Protein AF-A0A1H5XDN7-F1 (afdb_monomer)

Foldseek 3Di:
DVLLCLLCVLVVVVLLVLLVVLVVVQCPPPVRVVPDDPVNCVVVVPVSVVSSVVSVVVVLVVVLVVVLCVCCPQQVVLLVVLCVVFVQSVVCQQLLSLLSCCLQVQQLCQALVAPLLVDDVSLVCCCPVVVRPLLSHRVSVLVVCLVSQLVSQLVSCVVSPHDNLLSNLSSLSNSLSNLVNNLVVVVCCVVPVVCSLVSVVNSVVSNVVSSCCSNVVCNVVSHDDPCSVCSSPVVVSVVSNVNSVVSVVCSNPDDCSVVSVVSSVVSVVVD

Radius of gyration: 21.68 Å; Cα contacts (8 Å, |Δi|>4): 245; chains: 1; bounding box: 51×42×66 Å

Secondary structure (DSSP, 8-state):
-HHHHHHTHHHHHHHHHHHHHHHHHHHTSTTTTTT--HHHHHH-HHHHHHHHHHHHHHHHHHHHHHHHHHHIIIIIHHHHHHHHH-HHHHHTHHHHHHHHHIIIIIIIHHHTS-TTTT--HHHHIIIIIS---HHHHHHHHHHHHHHHHHHHHHHHHHHTT--HHHHHHHHHHHHHHHHHHHHHHHHHHHH-THHHHTHHHHHHHHHHHHHHHHHHHHHHHSS--GGGGGGGSHHHHHHHHHHHHHHHHHHHH--THHHHHHHHHHHHH--

pLDDT: mean 82.51, std 10.59, range [40.59, 95.12]

Sequence (271 aa):
MKLFRKLFADKILRFYEGTNNGIRILLKFPFLNWHIDEATFTNMPKTRNAIGIIMQLFTVIGEFLRRFIYFLLLIYVPFRLISIVRPLVATDQELAMIFMFTMLSIICGSLANTTLLAMGDRDYLMIRVMLISPYLNFLGKLIYKMITDFIFYFILLLIFKVSVYNSLMLCLLVIFTRPIGEMLAILAFDRLRSLYENRNLFNGTVMAICVILTYGLPLINRKISINWLYVTHPAIIVLFFIIGAGSMYFLWWYKYYRVIIREAIHLKHEE

Nearest PDB structures (foldseek):
  8vp8-assembly1_B  TM=1.295E-01  e=9.163E-01  Acetivibrio thermocellus ATCC 27405

Structure (mmCIF, N/CA/C/O backbone):
data_AF-A0A1H5XDN7-F1
#
_entry.id   AF-A0A1H5XDN7-F1
#
loop_
_atom_site.group_PDB
_atom_site.id
_atom_site.type_symbol
_atom_site.label_atom_id
_atom_site.label_alt_id
_atom_site.label_comp_id
_atom_site.label_asym_id
_atom_site.label_entity_id
_atom_site.label_seq_id
_atom_site.pdbx_PDB_ins_code
_atom_site.Cartn_x
_atom_site.Cartn_y
_atom_site.Cartn_z
_atom_site.occupancy
_atom_site.B_iso_or_equiv
_atom_site.auth_seq_id
_atom_site.auth_comp_id
_atom_site.auth_asym_id
_atom_site.auth_atom_id
_atom_site.pdbx_PDB_model_num
ATOM 1 N N . MET A 1 1 ? 22.522 10.404 -9.630 1.00 59.72 1 MET A N 1
ATOM 2 C CA . MET A 1 1 ? 21.685 9.919 -10.762 1.00 59.72 1 MET A CA 1
ATOM 3 C C . MET A 1 1 ? 21.789 8.419 -11.058 1.00 59.72 1 MET A C 1
ATOM 5 O O . MET A 1 1 ? 20.743 7.807 -11.235 1.00 59.72 1 MET A O 1
ATOM 9 N N . LYS A 1 2 ? 22.985 7.799 -11.124 1.00 71.12 2 LYS A N 1
ATOM 10 C CA . LYS A 1 2 ? 23.118 6.367 -11.492 1.00 71.12 2 LYS A CA 1
ATOM 11 C C . LYS A 1 2 ? 22.362 5.407 -10.552 1.00 71.12 2 LYS A C 1
ATOM 13 O O . LYS A 1 2 ? 21.730 4.480 -11.041 1.00 71.12 2 LYS A O 1
ATOM 18 N N . LEU A 1 3 ? 22.379 5.653 -9.237 1.00 71.50 3 LEU A N 1
ATOM 19 C CA . LEU A 1 3 ? 21.673 4.823 -8.248 1.00 71.50 3 LEU A CA 1
ATOM 20 C C . LEU A 1 3 ? 20.148 4.871 -8.433 1.00 71.50 3 LEU A C 1
ATOM 22 O O . LEU A 1 3 ? 19.513 3.832 -8.545 1.00 71.50 3 LEU A O 1
ATOM 26 N N . PHE A 1 4 ? 19.581 6.075 -8.551 1.00 68.06 4 PHE A N 1
ATOM 27 C CA . PHE A 1 4 ? 18.143 6.280 -8.748 1.00 68.06 4 PHE A CA 1
ATOM 28 C C . PHE A 1 4 ? 17.628 5.591 -10.019 1.00 68.06 4 PHE A C 1
ATOM 30 O O . PHE A 1 4 ? 16.619 4.895 -9.979 1.00 68.06 4 PHE A O 1
ATOM 37 N N . ARG A 1 5 ? 18.364 5.711 -11.136 1.00 71.94 5 ARG A N 1
ATOM 38 C CA . ARG A 1 5 ? 18.011 5.027 -12.392 1.00 71.94 5 ARG A CA 1
ATOM 39 C C . ARG A 1 5 ? 18.002 3.505 -12.251 1.00 71.94 5 ARG A C 1
ATOM 41 O O . ARG A 1 5 ? 17.157 2.862 -12.854 1.00 71.94 5 ARG A O 1
ATOM 48 N N . LYS A 1 6 ? 18.918 2.934 -11.462 1.00 76.06 6 LYS A N 1
ATOM 49 C CA . LYS A 1 6 ? 18.956 1.487 -11.200 1.00 76.06 6 LYS A CA 1
ATOM 50 C C . LYS A 1 6 ? 17.8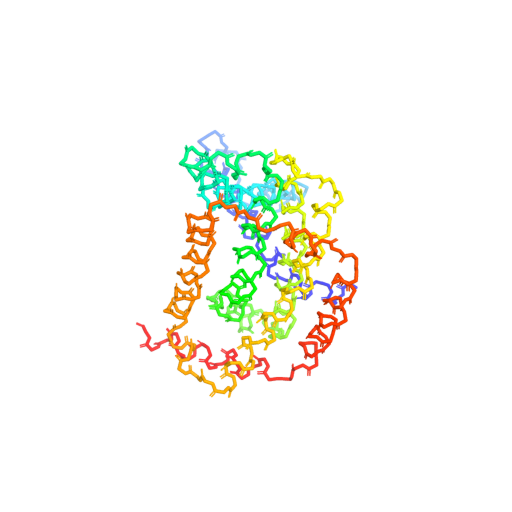31 1.039 -10.268 1.00 76.06 6 LYS A C 1
ATOM 52 O O . LYS A 1 6 ? 17.246 -0.010 -10.492 1.00 76.06 6 LYS A O 1
ATOM 57 N N . LEU A 1 7 ? 17.525 1.842 -9.254 1.00 75.50 7 LEU A N 1
ATOM 58 C CA . LEU A 1 7 ? 16.499 1.554 -8.253 1.00 75.50 7 LEU A CA 1
ATOM 59 C C . LEU A 1 7 ? 15.087 1.593 -8.862 1.00 75.50 7 LEU A C 1
ATOM 61 O O . LEU A 1 7 ? 14.260 0.743 -8.564 1.00 75.50 7 LEU A O 1
ATOM 65 N N . PHE A 1 8 ? 14.830 2.514 -9.792 1.00 79.00 8 PHE A N 1
ATOM 66 C CA . PHE A 1 8 ? 13.545 2.621 -10.496 1.00 79.00 8 PHE A CA 1
ATOM 67 C C . PHE A 1 8 ? 13.560 2.032 -11.910 1.00 79.00 8 PHE A C 1
ATOM 69 O O . PHE A 1 8 ? 12.705 2.369 -12.728 1.00 79.00 8 PHE A O 1
ATOM 76 N N . ALA A 1 9 ? 14.505 1.145 -12.216 1.00 77.00 9 ALA A N 1
ATOM 77 C CA . ALA A 1 9 ? 14.642 0.587 -13.555 1.00 77.00 9 ALA A CA 1
ATOM 78 C C . ALA A 1 9 ? 13.397 -0.186 -14.023 1.00 77.00 9 ALA A C 1
ATOM 80 O O . ALA A 1 9 ? 13.016 -0.032 -15.178 1.00 77.00 9 ALA A O 1
ATOM 81 N N . ASP A 1 10 ? 12.706 -0.915 -13.132 1.00 79.12 10 ASP A N 1
ATOM 82 C CA . ASP A 1 10 ? 11.414 -1.564 -13.444 1.00 79.12 10 ASP A CA 1
ATOM 83 C C . ASP A 1 10 ? 10.387 -0.541 -13.937 1.00 79.12 10 ASP A C 1
ATOM 85 O O . ASP A 1 10 ? 9.657 -0.765 -14.898 1.00 79.12 10 ASP A O 1
ATOM 89 N N . LYS A 1 11 ? 10.341 0.632 -13.300 1.00 83.00 11 LYS A N 1
ATOM 90 C CA . LYS A 1 11 ? 9.384 1.686 -13.649 1.00 83.00 11 LYS A CA 1
ATOM 91 C C . LYS A 1 11 ? 9.768 2.401 -14.936 1.00 83.00 11 LYS A C 1
ATOM 93 O O . LYS A 1 11 ? 8.889 2.705 -15.735 1.00 83.00 11 LYS A O 1
ATOM 98 N N . ILE A 1 12 ? 11.062 2.611 -15.165 1.00 81.31 12 ILE A N 1
ATOM 99 C CA . ILE A 1 12 ? 11.569 3.138 -16.435 1.00 81.31 12 ILE A CA 1
ATOM 100 C C . ILE A 1 12 ? 11.227 2.171 -17.575 1.00 81.31 12 ILE A C 1
ATOM 102 O O . ILE A 1 12 ? 10.753 2.604 -18.621 1.00 81.31 12 ILE A O 1
ATOM 106 N N . LEU A 1 13 ? 11.406 0.867 -17.366 1.00 82.12 13 LEU A N 1
ATOM 107 C CA . LEU A 1 13 ? 11.036 -0.144 -18.348 1.00 82.12 13 LEU A CA 1
ATOM 108 C C . LEU A 1 13 ? 9.534 -0.113 -18.644 1.00 82.12 13 LEU A C 1
ATOM 110 O O . LEU A 1 13 ? 9.149 -0.022 -19.806 1.00 82.12 13 LEU A O 1
ATOM 114 N N . ARG A 1 14 ? 8.687 -0.100 -17.606 1.00 81.00 14 ARG A N 1
ATOM 115 C CA . ARG A 1 14 ? 7.228 0.014 -17.767 1.00 81.00 14 ARG A CA 1
ATOM 116 C C . ARG A 1 14 ? 6.814 1.265 -18.524 1.00 81.00 14 ARG A C 1
ATOM 118 O O . ARG A 1 14 ? 5.854 1.213 -19.282 1.00 81.00 14 ARG A O 1
ATOM 125 N N . PHE A 1 15 ? 7.521 2.374 -18.329 1.00 83.38 15 PHE A N 1
ATOM 126 C CA . PHE A 1 15 ? 7.269 3.593 -19.083 1.00 83.38 15 PHE A CA 1
ATOM 127 C C . PHE A 1 15 ? 7.522 3.374 -20.580 1.00 83.38 15 PHE A C 1
ATOM 129 O O . PHE A 1 15 ? 6.673 3.724 -21.396 1.00 83.38 15 PHE A O 1
ATOM 136 N N . TYR A 1 16 ? 8.638 2.743 -20.956 1.00 82.94 16 TYR A N 1
ATOM 137 C CA . TYR A 1 16 ? 8.931 2.439 -22.361 1.00 82.94 16 TYR A CA 1
ATOM 138 C C . TYR A 1 16 ? 7.981 1.393 -22.957 1.00 82.94 16 TYR A C 1
ATOM 140 O O . TYR A 1 16 ? 7.472 1.601 -24.055 1.00 82.94 16 TYR A O 1
ATOM 148 N N . GLU A 1 17 ? 7.676 0.315 -22.232 1.00 83.44 17 GLU A N 1
ATOM 149 C CA . GLU A 1 17 ? 6.689 -0.689 -22.655 1.00 83.44 17 GLU A CA 1
ATOM 150 C C . GLU A 1 17 ? 5.295 -0.074 -22.824 1.00 83.44 17 GLU A C 1
ATOM 152 O O . GLU A 1 17 ? 4.627 -0.303 -23.831 1.00 83.44 17 GLU A O 1
ATOM 157 N N . GLY A 1 18 ? 4.869 0.753 -21.866 1.00 80.69 18 GLY A N 1
ATOM 158 C CA . GLY A 1 18 ? 3.606 1.483 -21.913 1.00 80.69 18 GLY A CA 1
ATOM 159 C C . GLY A 1 18 ? 3.557 2.460 -23.081 1.00 80.69 18 GLY A C 1
ATOM 160 O O . GLY A 1 18 ? 2.546 2.525 -23.772 1.00 80.69 18 GLY A O 1
ATOM 161 N N . THR A 1 19 ? 4.663 3.153 -23.358 1.00 82.62 19 THR A N 1
ATOM 162 C CA . THR A 1 19 ? 4.793 4.038 -24.523 1.00 82.62 19 THR A CA 1
ATOM 163 C C . THR A 1 19 ? 4.648 3.253 -25.826 1.00 82.62 19 THR A C 1
ATOM 165 O O . THR A 1 19 ? 3.851 3.637 -26.676 1.00 82.62 19 THR A O 1
ATOM 168 N N . ASN A 1 20 ? 5.353 2.128 -25.968 1.00 83.94 20 ASN A N 1
ATOM 169 C CA . ASN A 1 20 ? 5.284 1.288 -27.167 1.00 83.94 20 ASN A CA 1
ATOM 170 C C . ASN A 1 20 ? 3.886 0.684 -27.360 1.00 83.94 20 ASN A C 1
ATOM 172 O O . ASN A 1 20 ? 3.357 0.688 -28.468 1.00 83.94 20 ASN A O 1
ATOM 176 N N . ASN A 1 21 ? 3.243 0.223 -26.286 1.00 83.25 21 ASN A N 1
ATOM 177 C CA . ASN A 1 21 ? 1.858 -0.241 -26.346 1.00 83.25 21 ASN A CA 1
ATOM 178 C C . ASN A 1 21 ? 0.890 0.893 -26.708 1.00 83.25 21 ASN A C 1
ATOM 180 O O . ASN A 1 21 ? -0.012 0.677 -27.512 1.00 83.25 21 ASN A O 1
ATOM 184 N N . GLY A 1 22 ? 1.093 2.099 -26.171 1.00 79.81 22 GLY A N 1
ATOM 185 C CA . GLY A 1 22 ? 0.319 3.287 -26.531 1.00 79.81 22 GLY A CA 1
ATOM 186 C C . GLY A 1 22 ? 0.448 3.636 -28.014 1.00 79.81 22 GLY A C 1
ATOM 187 O O . GLY A 1 22 ? -0.562 3.846 -28.680 1.00 79.81 22 GLY A O 1
ATOM 188 N N . ILE A 1 23 ? 1.670 3.607 -28.558 1.00 80.94 23 ILE A N 1
ATOM 189 C CA . ILE A 1 23 ? 1.927 3.797 -29.995 1.00 80.94 23 ILE A CA 1
ATOM 190 C C . ILE A 1 23 ? 1.205 2.722 -30.815 1.00 80.94 23 ILE A C 1
ATOM 192 O O . ILE A 1 23 ? 0.494 3.055 -31.757 1.00 80.94 23 ILE A O 1
ATOM 196 N N . ARG A 1 24 ? 1.294 1.444 -30.429 1.00 80.75 24 ARG A N 1
ATOM 197 C CA . ARG A 1 24 ? 0.578 0.354 -31.118 1.00 80.75 24 ARG A CA 1
ATOM 198 C C . ARG A 1 24 ? -0.939 0.520 -31.092 1.00 80.75 24 ARG A C 1
ATOM 200 O O . ARG A 1 24 ? -1.597 0.187 -32.071 1.00 80.75 24 ARG A O 1
ATOM 207 N N . ILE A 1 25 ? -1.508 1.010 -29.991 1.00 81.69 25 ILE A N 1
ATOM 208 C CA . ILE A 1 25 ? -2.945 1.309 -29.905 1.00 81.69 25 ILE A CA 1
ATOM 209 C C . ILE A 1 25 ? -3.301 2.446 -30.867 1.00 81.69 25 ILE A C 1
ATOM 211 O O . ILE A 1 25 ? -4.280 2.329 -31.596 1.00 81.69 25 ILE A O 1
ATOM 215 N N . LEU A 1 26 ? -2.490 3.506 -30.916 1.00 77.19 26 LEU A N 1
ATOM 216 C CA . LEU A 1 26 ? -2.685 4.627 -31.840 1.00 77.19 26 LEU A CA 1
ATOM 217 C C . LEU A 1 26 ? -2.609 4.187 -33.309 1.00 77.19 26 LEU A C 1
ATOM 219 O O . LEU A 1 26 ? -3.450 4.596 -34.102 1.00 77.19 26 LEU A O 1
ATOM 223 N N . LEU A 1 27 ? -1.667 3.305 -33.653 1.00 74.12 27 LEU A N 1
ATOM 224 C CA . LEU A 1 27 ? -1.523 2.744 -35.003 1.00 74.12 27 LEU A CA 1
ATOM 225 C C . LEU A 1 27 ? -2.693 1.828 -35.405 1.00 74.12 27 LEU A C 1
ATOM 227 O O . LEU A 1 27 ? -2.992 1.698 -36.586 1.00 74.12 27 LEU A O 1
ATOM 231 N N . LYS A 1 28 ? -3.402 1.222 -34.443 1.00 77.06 28 LYS A N 1
ATOM 232 C CA . LYS A 1 28 ? -4.616 0.431 -34.716 1.00 77.06 28 LYS A CA 1
ATOM 233 C C . LYS A 1 28 ? -5.845 1.286 -35.042 1.00 77.06 28 LYS A C 1
ATOM 235 O O . LYS A 1 28 ? -6.838 0.730 -35.512 1.00 77.06 28 LYS A O 1
ATOM 240 N N . PHE A 1 29 ? -5.820 2.601 -34.804 1.00 75.06 29 PHE A N 1
ATOM 241 C CA . PHE A 1 29 ? -6.933 3.466 -35.195 1.00 75.06 29 PHE A CA 1
ATOM 242 C C . PHE A 1 29 ? -6.937 3.677 -36.720 1.00 75.06 29 PHE A C 1
ATOM 244 O O . PHE A 1 29 ? -5.937 4.140 -37.276 1.00 75.06 29 PHE A O 1
ATOM 251 N N . PRO A 1 30 ? -8.063 3.403 -37.408 1.00 60.12 30 PRO A N 1
ATOM 252 C CA . PRO A 1 30 ? -8.119 3.353 -38.873 1.00 60.12 30 PRO A CA 1
ATOM 253 C C . PRO A 1 30 ? -7.762 4.682 -39.558 1.00 60.12 30 PRO A C 1
ATOM 255 O O . PRO A 1 30 ? -7.257 4.670 -40.673 1.00 60.12 30 PRO A O 1
ATOM 258 N N . PHE A 1 31 ? -7.956 5.820 -38.884 1.00 60.84 31 PHE A N 1
ATOM 259 C CA . PHE A 1 31 ? -7.600 7.148 -39.403 1.00 60.84 31 PHE A CA 1
ATOM 260 C C . PHE A 1 31 ? -6.099 7.484 -39.313 1.00 60.84 31 PHE A C 1
ATOM 262 O O . PHE A 1 31 ? -5.613 8.277 -40.114 1.00 60.84 31 PHE A O 1
ATOM 269 N N . LEU A 1 32 ? -5.356 6.913 -38.355 1.00 59.56 32 LEU A N 1
ATOM 270 C CA . LEU A 1 32 ? -3.928 7.215 -38.143 1.00 59.56 32 LEU A CA 1
ATOM 271 C C . LEU A 1 32 ? -2.998 6.256 -38.894 1.00 59.56 32 LEU A C 1
ATOM 273 O O . LEU A 1 32 ? -1.900 6.655 -39.281 1.00 59.56 32 LEU A O 1
ATOM 277 N N . ASN A 1 33 ? -3.444 5.017 -39.120 1.00 55.91 33 ASN A N 1
ATOM 278 C CA . ASN A 1 33 ? -2.648 3.959 -39.749 1.00 55.91 33 ASN A CA 1
ATOM 279 C C . ASN A 1 33 ? -2.179 4.316 -41.173 1.00 55.91 33 ASN A C 1
ATOM 281 O O . ASN A 1 33 ? -1.205 3.771 -41.675 1.00 55.91 33 ASN A O 1
ATOM 285 N N . TRP A 1 34 ? -2.869 5.244 -41.842 1.00 56.50 34 TRP A N 1
ATOM 286 C CA . TRP A 1 34 ? -2.564 5.597 -43.227 1.00 56.50 34 TRP A CA 1
ATOM 287 C C . TRP A 1 34 ? -1.481 6.676 -43.374 1.00 56.50 34 TRP A C 1
ATOM 289 O O . TRP A 1 34 ? -1.007 6.896 -44.481 1.00 56.50 34 TRP A O 1
ATOM 299 N N . HIS A 1 35 ? -1.111 7.381 -42.296 1.00 57.44 35 HIS A N 1
ATOM 300 C CA . HIS A 1 35 ? -0.186 8.530 -42.352 1.00 57.44 35 HIS A CA 1
ATOM 301 C C . HIS A 1 35 ? 0.999 8.429 -41.379 1.00 57.44 35 HIS A C 1
ATOM 303 O O . HIS A 1 35 ? 1.893 9.277 -41.419 1.00 57.44 35 HIS A O 1
ATOM 309 N N . ILE A 1 36 ? 1.017 7.444 -40.476 1.00 60.31 36 ILE A N 1
ATOM 310 C CA . ILE A 1 36 ? 2.001 7.381 -39.393 1.00 60.31 36 ILE A CA 1
ATOM 311 C C . ILE A 1 36 ? 2.514 5.951 -39.245 1.00 60.31 36 ILE A C 1
ATOM 313 O O . ILE A 1 36 ? 1.728 5.035 -39.037 1.00 60.31 36 ILE A O 1
ATOM 317 N N . ASP A 1 37 ? 3.835 5.787 -39.316 1.00 63.66 37 ASP A N 1
ATOM 318 C CA . ASP A 1 37 ? 4.532 4.518 -39.106 1.00 63.66 37 ASP A CA 1
ATOM 319 C C . ASP A 1 37 ? 5.329 4.551 -37.783 1.00 63.66 37 ASP A C 1
ATOM 321 O O . ASP A 1 37 ? 5.587 5.621 -37.215 1.00 63.66 37 ASP A O 1
ATOM 325 N N . GLU A 1 38 ? 5.749 3.394 -37.269 1.00 62.34 38 GLU A N 1
ATOM 326 C CA . GLU A 1 38 ? 6.488 3.279 -35.996 1.00 62.34 38 GLU A CA 1
ATOM 327 C C . GLU A 1 38 ? 7.831 4.055 -36.052 1.00 62.34 38 GLU A C 1
ATOM 329 O O . GLU A 1 38 ? 8.279 4.660 -35.067 1.00 62.34 38 GLU A O 1
ATOM 334 N N . ALA A 1 39 ? 8.428 4.156 -37.247 1.00 61.59 39 ALA A N 1
ATOM 335 C CA . ALA A 1 39 ? 9.617 4.965 -37.526 1.00 61.59 39 ALA A CA 1
ATOM 336 C C . ALA A 1 39 ? 9.380 6.482 -37.355 1.00 61.59 39 ALA A C 1
ATOM 338 O O . ALA A 1 39 ? 10.267 7.201 -36.885 1.00 61.59 39 ALA A 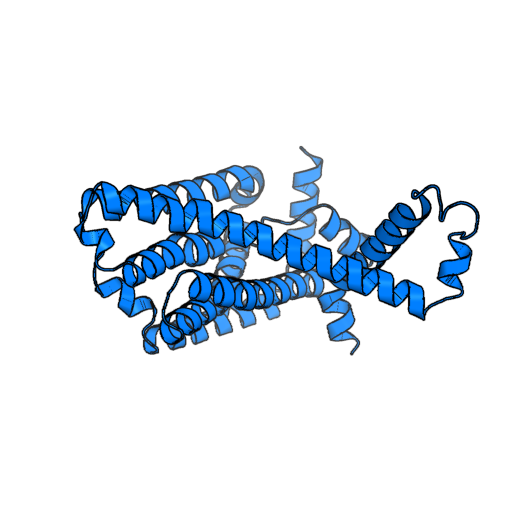O 1
ATOM 339 N N . THR A 1 40 ? 8.173 6.981 -37.639 1.00 60.62 40 THR A N 1
ATOM 340 C CA . THR A 1 40 ? 7.819 8.404 -37.498 1.00 60.62 40 THR A CA 1
ATOM 341 C C . THR A 1 40 ? 7.872 8.850 -36.035 1.00 60.62 40 THR A C 1
ATOM 343 O O . THR A 1 40 ? 8.376 9.930 -35.721 1.00 60.62 40 THR A O 1
ATOM 346 N N . PHE A 1 41 ? 7.445 7.986 -35.109 1.00 60.16 41 PHE A N 1
ATOM 347 C CA . PHE A 1 41 ? 7.535 8.247 -33.668 1.00 60.16 41 PHE A CA 1
ATOM 348 C C . PHE A 1 41 ? 8.962 8.150 -33.122 1.00 60.16 41 PHE A C 1
ATOM 350 O O . PHE A 1 41 ? 9.274 8.769 -32.102 1.00 60.16 41 PHE A O 1
ATOM 357 N N . THR A 1 42 ? 9.842 7.414 -33.803 1.00 61.78 42 THR A N 1
ATOM 358 C CA . THR A 1 42 ? 11.273 7.357 -33.467 1.00 61.78 42 THR A CA 1
ATOM 359 C C . THR A 1 42 ? 11.966 8.681 -33.804 1.00 61.78 42 THR A C 1
ATOM 361 O O . THR A 1 42 ? 12.805 9.150 -33.036 1.00 61.78 42 THR A O 1
ATOM 364 N N . ASN A 1 43 ? 11.526 9.341 -34.880 1.00 64.50 43 ASN A N 1
ATOM 365 C CA . ASN A 1 43 ? 12.034 10.641 -35.327 1.00 64.50 43 ASN A CA 1
ATOM 366 C C . ASN A 1 43 ? 11.411 11.843 -34.583 1.00 64.50 43 ASN A C 1
ATOM 368 O O . ASN A 1 43 ? 11.929 12.956 -34.666 1.00 64.50 43 ASN A O 1
ATOM 372 N N . MET A 1 44 ? 10.334 11.637 -33.811 1.00 71.38 44 MET A N 1
ATOM 373 C CA . MET A 1 44 ? 9.656 12.674 -33.018 1.00 71.38 44 MET A CA 1
ATOM 374 C C . MET A 1 44 ? 9.738 12.396 -31.504 1.00 71.38 44 MET A C 1
ATOM 376 O O . MET A 1 44 ? 8.757 11.963 -30.885 1.00 71.38 44 MET A O 1
ATOM 380 N N . PRO A 1 45 ? 10.874 12.708 -30.846 1.00 73.31 45 PRO A N 1
ATOM 381 C CA . PRO A 1 45 ? 11.081 12.382 -29.432 1.00 73.31 45 PRO A CA 1
ATOM 382 C C . PRO A 1 45 ? 10.083 13.082 -28.496 1.00 73.31 45 PRO A C 1
ATOM 384 O O . PRO A 1 45 ? 9.715 12.532 -27.459 1.00 73.31 45 PRO A O 1
ATOM 387 N N . LYS A 1 46 ? 9.598 14.277 -28.866 1.00 79.56 46 LYS A N 1
ATOM 388 C CA . LYS A 1 46 ? 8.600 15.027 -28.083 1.00 79.56 46 LYS A CA 1
ATOM 389 C C . LYS A 1 46 ? 7.246 14.309 -28.044 1.00 79.56 46 LYS A C 1
ATOM 391 O O . LYS A 1 46 ? 6.679 14.146 -26.967 1.00 79.56 46 LYS A O 1
ATOM 396 N N . THR A 1 47 ? 6.767 13.830 -29.191 1.00 76.44 47 THR A N 1
ATOM 397 C CA . THR A 1 47 ? 5.479 13.130 -29.320 1.00 76.44 47 THR A CA 1
ATOM 398 C C . THR A 1 47 ? 5.512 11.780 -28.612 1.00 76.44 47 THR A C 1
ATOM 400 O O . THR A 1 47 ? 4.586 11.444 -27.876 1.00 76.44 47 THR A O 1
ATOM 403 N N . ARG A 1 48 ? 6.621 11.038 -28.739 1.00 79.56 48 ARG A N 1
ATOM 404 C CA . ARG A 1 48 ? 6.821 9.777 -28.014 1.00 79.56 48 ARG A CA 1
ATOM 405 C C . ARG A 1 48 ? 6.788 9.976 -26.498 1.00 79.56 48 ARG A C 1
ATOM 407 O O . ARG A 1 48 ? 6.126 9.218 -25.793 1.00 79.56 48 ARG A O 1
ATOM 414 N N . ASN A 1 49 ? 7.454 11.017 -25.998 1.00 82.94 49 ASN A N 1
ATOM 415 C CA . ASN A 1 49 ? 7.423 11.344 -24.574 1.00 82.94 49 ASN A CA 1
ATOM 416 C C . ASN A 1 49 ? 6.016 11.742 -24.104 1.00 82.94 49 ASN A C 1
ATOM 418 O O . ASN A 1 49 ? 5.612 11.322 -23.023 1.00 82.94 49 ASN A O 1
ATOM 422 N N . ALA A 1 50 ? 5.255 12.492 -24.907 1.00 82.38 50 ALA A N 1
ATOM 423 C CA . ALA A 1 50 ? 3.873 12.849 -24.582 1.00 82.38 50 ALA A CA 1
ATOM 424 C C . ALA A 1 50 ? 2.969 11.609 -24.458 1.00 82.38 50 ALA A C 1
ATOM 426 O O . ALA A 1 50 ? 2.253 11.473 -23.467 1.00 82.38 50 ALA A O 1
ATOM 427 N N . ILE A 1 51 ? 3.064 10.662 -25.401 1.00 84.19 51 ILE A N 1
ATOM 428 C CA . ILE A 1 51 ? 2.335 9.382 -25.339 1.00 84.19 51 ILE A CA 1
ATOM 429 C C . ILE A 1 51 ? 2.735 8.598 -24.085 1.00 84.19 51 ILE A C 1
ATOM 431 O O . ILE A 1 51 ? 1.870 8.096 -23.369 1.00 84.19 51 ILE A O 1
ATOM 435 N N . GLY A 1 52 ? 4.032 8.542 -23.774 1.00 85.00 52 GLY A N 1
ATOM 436 C CA . GLY A 1 52 ? 4.518 7.894 -22.558 1.00 85.00 52 GLY A CA 1
ATOM 437 C C . GLY A 1 52 ? 3.943 8.509 -21.280 1.00 85.00 52 GLY A C 1
ATOM 43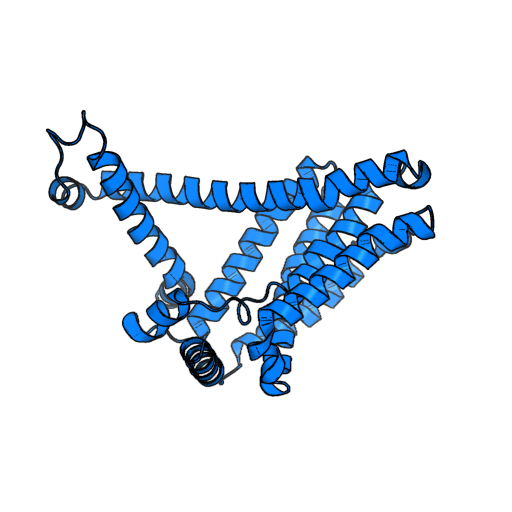8 O O . GLY A 1 52 ? 3.505 7.779 -20.392 1.00 85.00 52 GLY A O 1
ATOM 439 N N . ILE A 1 53 ? 3.873 9.843 -21.194 1.00 86.94 53 ILE A N 1
ATOM 440 C CA . ILE A 1 53 ? 3.265 10.553 -20.055 1.00 86.94 53 ILE A CA 1
ATOM 441 C C . ILE A 1 53 ? 1.780 10.194 -19.920 1.00 86.94 53 ILE A C 1
ATOM 443 O O . ILE A 1 53 ? 1.329 9.892 -18.815 1.00 86.94 53 ILE A O 1
ATOM 447 N N . ILE A 1 54 ? 1.032 10.169 -21.027 1.00 86.94 54 ILE A N 1
ATOM 448 C CA . ILE A 1 54 ? -0.393 9.803 -21.033 1.00 86.94 54 ILE A CA 1
ATOM 449 C C . ILE A 1 54 ? -0.583 8.362 -20.541 1.00 86.94 54 ILE A C 1
ATOM 451 O O . ILE A 1 54 ? -1.393 8.107 -19.651 1.00 86.94 54 ILE A O 1
ATOM 455 N N . MET A 1 55 ? 0.199 7.413 -21.058 1.00 87.25 55 MET A N 1
ATOM 456 C CA . MET A 1 55 ? 0.118 6.006 -20.648 1.00 87.25 55 MET A CA 1
ATOM 457 C C . MET A 1 55 ? 0.506 5.803 -19.179 1.00 87.25 55 MET A C 1
ATOM 459 O O . MET A 1 55 ? -0.108 5.001 -18.465 1.00 87.25 55 MET A O 1
ATOM 463 N N . GLN A 1 56 ? 1.492 6.560 -18.696 1.00 87.00 56 GLN A N 1
ATOM 464 C CA . GLN A 1 56 ? 1.870 6.555 -17.288 1.00 87.00 56 GLN A CA 1
ATOM 465 C C . GLN A 1 56 ? 0.740 7.100 -16.406 1.00 87.00 56 GLN A C 1
ATOM 467 O O . GLN A 1 56 ? 0.467 6.516 -15.357 1.00 87.00 56 GLN A O 1
ATOM 472 N N . LEU A 1 57 ? 0.050 8.161 -16.838 1.00 88.88 57 LEU A N 1
ATOM 473 C CA . LEU A 1 57 ? -1.116 8.705 -16.143 1.00 88.88 57 LEU A CA 1
ATOM 474 C C . LEU A 1 57 ? -2.224 7.649 -16.022 1.00 88.88 57 LEU A C 1
ATOM 476 O O . LEU A 1 57 ? -2.704 7.401 -14.919 1.00 88.88 57 LEU A O 1
ATOM 480 N N . PHE A 1 58 ? -2.570 6.963 -17.116 1.00 88.94 58 PHE A N 1
ATOM 481 C CA . PHE A 1 58 ? -3.557 5.877 -17.090 1.00 88.94 58 PHE A CA 1
ATOM 482 C C . PHE A 1 58 ? -3.156 4.737 -16.152 1.00 88.94 58 PHE A C 1
ATOM 484 O O . PHE A 1 58 ? -3.997 4.218 -15.421 1.00 88.94 58 PHE A O 1
ATOM 491 N N . THR A 1 59 ? -1.872 4.372 -16.124 1.00 87.69 59 THR A N 1
ATOM 492 C CA . THR A 1 59 ? -1.364 3.335 -15.213 1.00 87.69 59 THR A CA 1
ATOM 493 C C . THR A 1 59 ? -1.543 3.750 -13.752 1.00 87.69 59 THR A C 1
ATOM 495 O O . THR A 1 59 ? -2.048 2.971 -12.947 1.00 87.69 59 THR A O 1
ATOM 498 N N . VAL A 1 60 ? -1.186 4.993 -13.413 1.00 90.25 60 VAL A N 1
ATOM 499 C CA . VAL A 1 60 ? -1.341 5.554 -12.061 1.00 90.25 60 VAL A CA 1
ATOM 500 C C . VAL A 1 60 ? -2.819 5.647 -11.666 1.00 90.25 60 VAL A C 1
ATOM 502 O O . VAL A 1 60 ? -3.174 5.265 -10.552 1.00 90.25 60 VAL A O 1
ATOM 505 N N . ILE A 1 61 ? -3.692 6.085 -12.578 1.00 91.00 61 ILE A N 1
ATOM 506 C CA . ILE A 1 61 ? -5.146 6.131 -12.360 1.00 91.00 61 ILE A CA 1
ATOM 507 C C . ILE A 1 61 ? -5.701 4.721 -12.132 1.00 91.00 61 ILE A C 1
ATOM 509 O O . ILE A 1 61 ? -6.500 4.524 -11.221 1.00 91.00 61 ILE A O 1
ATOM 513 N N . GLY A 1 62 ? -5.260 3.727 -12.906 1.00 90.62 62 GLY A N 1
ATOM 514 C CA . GLY A 1 62 ? -5.661 2.332 -12.720 1.00 90.62 62 GLY A CA 1
ATOM 515 C C . GLY A 1 62 ? -5.213 1.761 -11.370 1.00 90.62 62 GLY A C 1
ATOM 516 O O . GLY A 1 62 ? -5.996 1.099 -10.685 1.00 90.62 62 GLY A O 1
ATOM 517 N N . GLU A 1 63 ? -3.978 2.052 -10.945 1.00 89.88 63 GLU A N 1
ATOM 518 C CA . GLU A 1 63 ? -3.472 1.674 -9.618 1.00 89.88 63 GLU A CA 1
ATOM 519 C C . GLU A 1 63 ? -4.286 2.329 -8.490 1.00 89.88 63 GLU A C 1
ATOM 521 O O . GLU A 1 63 ? -4.630 1.659 -7.510 1.00 89.88 63 GLU A O 1
ATOM 526 N N . PHE A 1 64 ? -4.644 3.607 -8.644 1.00 92.62 64 PHE A N 1
ATOM 527 C CA . PHE A 1 64 ? -5.514 4.314 -7.708 1.00 92.62 64 PHE A CA 1
ATOM 528 C C . PHE A 1 64 ? -6.923 3.710 -7.673 1.00 92.62 64 PHE A C 1
ATOM 530 O O . PHE A 1 64 ? -7.421 3.390 -6.595 1.00 92.62 64 PHE A O 1
ATOM 537 N N . LEU A 1 65 ? -7.545 3.476 -8.833 1.00 92.69 65 LEU A N 1
ATOM 538 C CA . LEU A 1 65 ? -8.901 2.934 -8.937 1.00 92.69 65 LEU A CA 1
ATOM 539 C C . LEU A 1 65 ? -9.008 1.552 -8.285 1.00 92.69 65 LEU A C 1
ATOM 541 O O . LEU A 1 65 ? -9.962 1.284 -7.560 1.00 92.69 65 LEU A O 1
ATOM 545 N N . ARG A 1 66 ? -8.001 0.686 -8.460 1.00 91.19 66 ARG A N 1
ATOM 546 C CA . ARG A 1 66 ? -7.966 -0.625 -7.794 1.00 91.19 66 ARG A CA 1
ATOM 547 C C . ARG A 1 66 ? -7.980 -0.494 -6.268 1.00 91.19 66 ARG A C 1
ATOM 549 O O . ARG A 1 66 ? -8.665 -1.261 -5.594 1.00 91.19 66 ARG A O 1
ATOM 556 N N . ARG A 1 67 ? -7.244 0.474 -5.717 1.00 92.12 67 ARG A N 1
ATOM 557 C CA . ARG A 1 67 ? -7.210 0.745 -4.269 1.00 92.12 67 ARG A CA 1
ATOM 558 C C . ARG A 1 67 ? -8.488 1.413 -3.783 1.00 92.12 67 ARG A C 1
ATOM 560 O O . ARG A 1 67 ? -8.945 1.099 -2.690 1.00 92.12 67 ARG A O 1
ATOM 567 N N . PHE A 1 68 ? -9.083 2.273 -4.603 1.00 93.00 68 PHE A N 1
ATOM 568 C CA . PHE A 1 68 ? -10.389 2.864 -4.345 1.00 93.00 68 PHE A CA 1
ATOM 569 C C . PHE A 1 68 ? -11.469 1.782 -4.242 1.00 93.00 68 PHE A C 1
ATOM 571 O O . PHE A 1 68 ? -12.196 1.746 -3.256 1.00 93.00 68 PHE A O 1
ATOM 578 N N . ILE A 1 69 ? -11.515 0.846 -5.197 1.00 93.62 69 ILE A N 1
ATOM 579 C CA . ILE A 1 69 ? -12.444 -0.295 -5.176 1.00 93.62 69 ILE A CA 1
ATOM 580 C C . ILE A 1 69 ? -12.205 -1.165 -3.938 1.00 93.62 69 ILE A C 1
ATOM 582 O O . ILE A 1 69 ? -13.162 -1.510 -3.251 1.00 93.62 69 ILE A O 1
ATOM 586 N N . TYR A 1 70 ? -10.945 -1.482 -3.619 1.00 91.75 70 TYR A N 1
ATOM 587 C CA . TYR A 1 70 ? -10.594 -2.213 -2.396 1.00 91.75 70 TYR A CA 1
ATOM 588 C C . TYR A 1 70 ? -11.138 -1.518 -1.141 1.00 91.75 70 TYR A C 1
ATOM 590 O O . TYR A 1 70 ? -11.825 -2.140 -0.334 1.00 91.75 70 TYR A O 1
ATOM 598 N N . PHE A 1 71 ? -10.866 -0.220 -0.995 1.00 92.50 71 PHE A N 1
ATOM 599 C CA . PHE A 1 71 ? -11.277 0.554 0.170 1.00 92.50 71 PHE A CA 1
ATOM 600 C C . PHE A 1 71 ? -12.807 0.647 0.258 1.00 92.50 71 PHE A C 1
ATOM 602 O O . PHE A 1 71 ? -13.390 0.482 1.328 1.00 92.50 71 PHE A O 1
ATOM 609 N N . LEU A 1 72 ? -13.477 0.849 -0.874 1.00 92.56 72 LEU A N 1
ATOM 610 C CA . LEU A 1 72 ? -14.929 0.921 -0.935 1.00 92.56 72 LEU A CA 1
ATOM 611 C C . LEU A 1 72 ? -15.575 -0.418 -0.552 1.00 92.56 72 LEU A C 1
ATOM 613 O O . LEU A 1 72 ? -16.446 -0.442 0.313 1.00 92.56 72 LEU A O 1
ATOM 617 N N . LEU A 1 73 ? -15.132 -1.529 -1.147 1.00 91.75 73 LEU A N 1
ATOM 618 C CA . LEU A 1 73 ? -15.749 -2.845 -0.955 1.00 91.75 73 LEU A CA 1
ATOM 619 C C . LEU A 1 73 ? -15.415 -3.503 0.383 1.00 91.75 73 LEU A C 1
ATOM 621 O O . LEU A 1 73 ? -16.259 -4.217 0.913 1.00 91.75 73 LEU A O 1
ATOM 625 N N . LEU A 1 74 ? -14.206 -3.309 0.915 1.00 90.81 74 LEU A N 1
ATOM 626 C CA . LEU A 1 74 ? -13.763 -3.993 2.135 1.00 90.81 74 LEU A CA 1
ATOM 627 C C . LEU A 1 74 ? -13.754 -3.097 3.372 1.00 90.81 74 LEU A C 1
ATOM 629 O O . LEU A 1 74 ? -13.814 -3.599 4.482 1.00 90.81 74 LEU A O 1
ATOM 633 N N . ILE A 1 75 ? -13.716 -1.777 3.233 1.00 92.19 75 ILE A N 1
ATOM 634 C CA . ILE A 1 75 ? -13.733 -0.900 4.410 1.00 92.19 75 ILE A CA 1
ATOM 635 C C . ILE A 1 75 ? -15.095 -0.222 4.511 1.00 92.19 75 ILE A C 1
ATOM 637 O O . ILE A 1 75 ? -15.825 -0.423 5.480 1.00 92.19 75 ILE A O 1
ATOM 641 N N . TYR A 1 76 ? -15.492 0.526 3.482 1.00 90.88 76 TYR A N 1
ATOM 642 C CA . TYR A 1 76 ? -16.691 1.357 3.563 1.00 90.88 76 TYR A CA 1
ATOM 643 C C . TYR A 1 76 ? -18.009 0.566 3.531 1.00 90.88 76 TYR A C 1
ATOM 645 O O . TYR A 1 76 ? -18.892 0.806 4.355 1.00 90.88 76 TYR A O 1
ATOM 653 N N . VAL A 1 77 ? -18.168 -0.382 2.603 1.00 90.88 77 VAL A N 1
ATOM 654 C CA . VAL A 1 77 ? -19.399 -1.186 2.490 1.00 90.88 77 VAL A CA 1
ATOM 655 C C . VAL A 1 77 ? -19.642 -2.028 3.753 1.00 90.88 77 VAL A C 1
ATOM 657 O O . VAL A 1 77 ? -20.748 -1.947 4.291 1.00 90.88 77 VAL A O 1
ATOM 660 N N . PRO A 1 78 ? -18.655 -2.765 4.305 1.00 89.25 78 PRO A N 1
ATOM 661 C CA . PRO A 1 78 ? -18.842 -3.515 5.543 1.00 89.25 78 PRO A CA 1
ATOM 662 C C . PRO A 1 78 ? -19.151 -2.608 6.732 1.00 89.25 78 PRO A C 1
ATOM 664 O O . PRO A 1 78 ? -20.030 -2.940 7.522 1.00 89.25 78 PRO A O 1
ATOM 667 N N . PHE A 1 79 ? -18.521 -1.431 6.821 1.00 88.50 79 PHE A N 1
ATOM 668 C CA . PHE A 1 79 ? -18.898 -0.414 7.804 1.00 88.50 79 PHE A CA 1
ATOM 669 C C . PHE A 1 79 ? -20.384 -0.052 7.698 1.00 88.50 79 PHE A C 1
ATOM 671 O O . PHE A 1 79 ? -21.100 -0.105 8.698 1.00 88.50 79 PHE A O 1
ATOM 678 N N . ARG A 1 80 ? -20.878 0.246 6.490 1.00 88.56 80 ARG A N 1
ATOM 679 C CA . ARG A 1 80 ? -22.295 0.571 6.278 1.00 88.56 80 ARG A CA 1
ATOM 680 C C . ARG A 1 80 ? -23.213 -0.589 6.658 1.00 88.56 80 ARG A C 1
ATOM 682 O O . ARG A 1 80 ? -24.200 -0.355 7.349 1.00 88.56 80 ARG A O 1
ATOM 689 N N . LEU A 1 81 ? -22.884 -1.821 6.282 1.00 88.94 81 LEU A N 1
ATOM 690 C CA . LEU A 1 81 ? -23.677 -3.001 6.647 1.00 88.94 81 LEU A CA 1
ATOM 691 C C . LEU A 1 81 ? -23.728 -3.211 8.168 1.00 88.94 81 LEU A C 1
ATOM 693 O O . LEU A 1 81 ? -24.807 -3.381 8.732 1.00 88.94 81 LEU A O 1
ATOM 697 N N . ILE A 1 82 ? -22.583 -3.127 8.850 1.00 85.56 82 ILE A N 1
ATOM 698 C CA . ILE A 1 82 ? -22.501 -3.266 10.311 1.00 85.56 82 ILE A CA 1
ATOM 699 C C . ILE A 1 82 ? -23.267 -2.131 11.003 1.00 85.56 82 ILE A C 1
ATOM 701 O O . ILE A 1 82 ? -23.964 -2.381 11.985 1.00 85.56 82 ILE A O 1
ATOM 705 N N . SER A 1 83 ? -23.197 -0.909 10.467 1.00 84.12 83 SER A N 1
ATOM 706 C CA . SER A 1 83 ? -23.891 0.264 11.014 1.00 84.12 83 SER A CA 1
ATOM 707 C C . SER A 1 83 ? -25.419 0.117 11.009 1.00 84.12 83 SER A C 1
ATOM 709 O O . SER A 1 83 ? -26.076 0.580 11.938 1.00 84.12 83 SER A O 1
ATOM 711 N N . ILE A 1 84 ? -25.982 -0.587 10.017 1.00 84.69 84 ILE A N 1
ATOM 712 C CA . ILE A 1 84 ? -27.425 -0.868 9.939 1.00 84.69 84 ILE A CA 1
ATOM 713 C C . ILE A 1 84 ? -27.841 -1.840 11.052 1.00 84.69 84 ILE A C 1
ATOM 715 O O . ILE A 1 84 ? -28.880 -1.663 11.679 1.00 84.69 84 ILE A O 1
ATOM 719 N N . VAL A 1 85 ? -27.020 -2.859 11.323 1.00 83.25 85 VAL A N 1
ATOM 720 C CA . VAL A 1 85 ? -27.310 -3.881 12.345 1.00 83.25 85 VAL A CA 1
ATOM 721 C C . VAL A 1 85 ? -27.029 -3.369 13.767 1.00 83.25 85 VAL A C 1
ATOM 723 O O . VAL A 1 85 ? -27.677 -3.797 14.728 1.00 83.25 85 VAL A O 1
ATOM 726 N N . ARG A 1 86 ? -26.039 -2.481 13.933 1.00 79.81 86 ARG A N 1
ATOM 727 C CA . ARG A 1 86 ? -25.565 -1.966 15.227 1.00 79.81 86 ARG A CA 1
ATOM 728 C C . ARG A 1 86 ? -25.408 -0.435 15.183 1.00 79.81 86 ARG A C 1
ATOM 730 O O . ARG A 1 86 ? -24.355 0.051 14.767 1.00 79.81 86 ARG A O 1
ATOM 737 N N . PRO A 1 87 ? -26.386 0.337 15.697 1.00 74.25 87 PRO A N 1
ATOM 738 C CA . PRO A 1 87 ? -26.389 1.797 15.569 1.00 74.25 87 PRO A CA 1
ATOM 739 C C . PRO A 1 87 ? -25.256 2.487 16.345 1.00 74.25 87 PRO A C 1
ATOM 741 O O . PRO A 1 87 ? -24.797 3.544 15.937 1.00 74.25 87 PRO A O 1
ATOM 744 N N . LEU A 1 88 ? -24.733 1.867 17.409 1.00 72.25 88 LEU A N 1
ATOM 745 C CA . LEU A 1 88 ? -23.589 2.387 18.176 1.00 72.25 88 LEU A CA 1
ATOM 746 C C . LEU A 1 88 ? -22.298 2.496 17.348 1.00 72.25 88 LEU A C 1
ATOM 748 O O . LEU A 1 88 ? -21.456 3.334 17.642 1.00 72.25 88 LEU A O 1
ATOM 752 N N . VAL A 1 89 ? -22.137 1.669 16.310 1.00 74.31 89 VAL A N 1
ATOM 753 C CA . VAL A 1 89 ? -21.000 1.760 15.378 1.00 74.31 89 VAL A CA 1
ATOM 754 C C . VAL A 1 89 ? -21.226 2.871 14.345 1.00 74.31 89 VAL A C 1
ATOM 756 O O . VAL A 1 89 ? -20.266 3.419 13.813 1.00 74.31 89 VAL A O 1
ATOM 759 N N . ALA A 1 90 ? -22.486 3.228 14.074 1.00 70.44 90 ALA A N 1
ATOM 760 C CA . ALA A 1 90 ? -22.842 4.293 13.140 1.00 70.44 90 ALA A CA 1
ATOM 761 C C . ALA A 1 90 ? -22.507 5.689 13.687 1.00 70.44 90 ALA A C 1
ATOM 763 O O . ALA A 1 90 ? -22.172 6.576 12.905 1.00 70.44 90 ALA A O 1
ATOM 764 N N . THR A 1 91 ? -22.584 5.871 15.010 1.00 74.38 91 THR A N 1
ATOM 765 C CA . THR A 1 91 ? -22.318 7.155 15.676 1.00 74.38 91 THR A CA 1
ATOM 766 C C . THR A 1 91 ? -20.878 7.625 15.459 1.00 74.38 91 THR A C 1
ATOM 768 O O . THR A 1 91 ? -20.661 8.794 15.154 1.00 74.38 91 THR A O 1
ATOM 771 N N . ASP A 1 92 ? -19.910 6.703 15.511 1.00 83.44 92 ASP A N 1
ATOM 772 C CA . ASP A 1 92 ? -18.478 7.005 15.404 1.00 83.44 92 ASP A CA 1
ATOM 773 C C . ASP A 1 92 ? -17.877 6.463 14.096 1.00 83.44 92 ASP A C 1
ATOM 775 O O . ASP A 1 92 ? -17.011 5.580 14.096 1.00 83.44 92 ASP A O 1
ATOM 779 N N . GLN A 1 93 ? -18.325 7.010 12.955 1.00 85.81 93 GLN A N 1
ATOM 780 C CA . GLN A 1 93 ? -17.817 6.627 11.628 1.00 85.81 93 GLN A CA 1
ATOM 781 C C . GLN A 1 93 ? -16.284 6.693 11.562 1.00 85.81 93 GLN A C 1
ATOM 783 O O . GLN A 1 93 ? -15.649 5.771 11.054 1.00 85.81 93 GLN A O 1
ATOM 788 N N . GLU A 1 94 ? -15.672 7.761 12.077 1.00 89.31 94 GLU A N 1
ATOM 789 C CA . GLU A 1 94 ? -14.220 7.946 12.008 1.00 89.31 94 GLU A CA 1
ATOM 790 C C . GLU A 1 94 ? -13.460 6.832 12.743 1.00 89.31 94 GLU A C 1
ATOM 792 O O . GLU A 1 94 ? -12.540 6.238 12.179 1.00 89.31 94 GLU A O 1
ATOM 797 N N . LEU A 1 95 ? -13.885 6.485 13.961 1.00 90.00 95 LEU A N 1
ATOM 798 C CA . LEU A 1 95 ? -13.272 5.420 14.756 1.00 90.00 95 LEU A CA 1
ATOM 799 C C . LEU A 1 95 ? -13.376 4.063 14.048 1.00 90.00 95 LEU A C 1
ATOM 801 O O . LEU A 1 95 ? -12.411 3.294 14.025 1.00 90.00 95 LEU A O 1
ATOM 805 N N . ALA A 1 96 ? -14.529 3.779 13.436 1.00 89.44 96 ALA A N 1
ATOM 806 C CA . ALA A 1 96 ? -14.736 2.551 12.682 1.00 89.44 96 ALA A CA 1
ATOM 807 C C . ALA A 1 96 ? -13.813 2.462 11.461 1.00 89.44 96 ALA A C 1
ATOM 809 O O . ALA A 1 96 ? -13.186 1.423 11.237 1.00 89.44 96 ALA A O 1
ATOM 810 N N . MET A 1 97 ? -13.667 3.562 10.717 1.00 91.19 97 MET A N 1
ATOM 811 C CA . MET A 1 97 ? -12.765 3.629 9.566 1.00 91.19 97 MET A CA 1
ATOM 812 C C . MET A 1 97 ? -11.301 3.458 9.986 1.00 91.19 97 MET A C 1
ATOM 814 O O . MET A 1 97 ? -10.578 2.697 9.343 1.00 91.19 97 MET A O 1
ATOM 818 N N . ILE A 1 98 ? -10.871 4.094 11.084 1.00 92.50 98 ILE A N 1
ATOM 819 C CA . ILE A 1 98 ? -9.515 3.944 11.642 1.00 92.50 98 ILE A CA 1
ATOM 820 C C . ILE A 1 98 ? -9.241 2.481 12.004 1.00 92.50 98 ILE A C 1
ATOM 822 O O . ILE A 1 98 ? -8.213 1.926 11.609 1.00 92.50 98 ILE A O 1
ATOM 826 N N . PHE A 1 99 ? -10.164 1.836 12.719 1.00 91.62 99 PHE A N 1
ATOM 827 C CA . PHE A 1 99 ? -10.027 0.440 13.127 1.00 91.62 99 PHE A CA 1
ATOM 828 C C . PHE A 1 99 ? -9.935 -0.509 11.924 1.00 91.62 99 PHE A C 1
ATOM 830 O O . PHE A 1 99 ? -8.981 -1.285 11.816 1.00 91.62 99 PHE A O 1
ATOM 837 N N . MET A 1 100 ? -10.889 -0.422 10.992 1.00 92.12 100 MET A N 1
ATOM 838 C CA . MET A 1 100 ? -10.933 -1.303 9.822 1.00 92.12 100 MET A CA 1
ATOM 839 C C . MET A 1 100 ? -9.723 -1.099 8.909 1.00 92.12 100 MET A C 1
ATOM 841 O O . MET A 1 100 ? -9.124 -2.069 8.443 1.00 92.12 100 MET A O 1
ATOM 845 N N . PHE A 1 101 ? -9.309 0.154 8.701 1.00 93.88 101 PHE A N 1
ATOM 846 C CA . PHE A 1 101 ? -8.106 0.466 7.937 1.00 93.88 101 PHE A CA 1
ATOM 847 C C . PHE A 1 101 ? -6.843 -0.086 8.606 1.00 93.88 101 PHE A C 1
ATOM 849 O O . PHE A 1 101 ? -5.980 -0.643 7.929 1.00 93.88 101 PHE A O 1
ATOM 856 N N . THR A 1 102 ? -6.739 0.014 9.932 1.00 92.88 102 THR A N 1
ATOM 857 C CA . THR A 1 102 ? -5.594 -0.523 10.680 1.00 92.88 102 THR A CA 1
ATOM 858 C C . THR A 1 102 ? -5.497 -2.040 10.521 1.00 92.88 102 THR A C 1
ATOM 860 O O . THR A 1 102 ? -4.437 -2.567 10.187 1.00 92.88 102 THR A O 1
ATOM 863 N N . MET A 1 103 ? -6.603 -2.764 10.675 1.00 91.88 103 MET A N 1
ATOM 864 C CA . MET A 1 103 ? -6.583 -4.222 10.548 1.00 91.88 103 MET A CA 1
ATOM 865 C C . MET A 1 103 ? -6.297 -4.692 9.114 1.00 91.88 103 MET A C 1
ATOM 867 O O . MET A 1 103 ? -5.444 -5.557 8.897 1.00 91.88 103 MET A O 1
ATOM 871 N N . LEU A 1 104 ? -6.975 -4.114 8.121 1.00 92.00 104 LEU A N 1
ATOM 872 C CA . LEU A 1 104 ? -6.915 -4.599 6.739 1.00 92.00 104 LEU A CA 1
ATOM 873 C C . LEU A 1 104 ? -5.741 -4.011 5.942 1.00 92.00 104 LEU A C 1
ATOM 875 O O . LEU A 1 104 ? -5.059 -4.730 5.212 1.00 92.00 104 LEU A O 1
ATOM 879 N N . SER A 1 105 ? -5.453 -2.720 6.082 1.00 91.31 105 SER A N 1
ATOM 880 C CA . SER A 1 105 ? -4.425 -2.058 5.267 1.00 91.31 105 SER A CA 1
ATOM 881 C C . SER A 1 105 ? -3.047 -2.075 5.924 1.00 91.31 105 SER A C 1
ATOM 883 O O . SER A 1 105 ? -2.039 -2.218 5.217 1.00 91.31 105 SER A O 1
ATOM 885 N N . ILE A 1 106 ? -2.988 -1.931 7.254 1.00 91.94 106 ILE A N 1
ATOM 886 C CA . ILE A 1 106 ? -1.727 -1.867 8.007 1.00 91.94 106 ILE A CA 1
ATOM 887 C C . ILE A 1 106 ? -1.261 -3.279 8.356 1.00 91.94 106 ILE A C 1
ATOM 889 O O . ILE A 1 106 ? -0.235 -3.709 7.836 1.00 91.94 106 ILE A O 1
ATOM 893 N N . ILE A 1 107 ? -2.029 -4.026 9.154 1.00 90.75 107 ILE A N 1
ATOM 894 C CA . ILE A 1 107 ? -1.628 -5.363 9.621 1.00 90.75 107 ILE A CA 1
ATOM 895 C C . ILE A 1 107 ? -1.640 -6.364 8.462 1.00 90.75 107 ILE A C 1
ATOM 897 O O . ILE A 1 107 ? -0.588 -6.865 8.061 1.00 90.75 107 ILE A O 1
ATOM 901 N N . CYS A 1 108 ? -2.810 -6.612 7.866 1.00 89.25 108 CYS A N 1
ATOM 902 C CA . CYS A 1 108 ? -2.930 -7.593 6.788 1.00 89.25 108 CYS A CA 1
ATOM 903 C C . CYS A 1 108 ? -2.099 -7.198 5.560 1.00 89.25 108 CYS A C 1
ATOM 905 O O . CYS A 1 108 ? -1.403 -8.031 4.979 1.00 89.25 108 CYS A O 1
ATOM 907 N N . GLY A 1 109 ? -2.138 -5.922 5.167 1.00 86.50 109 GLY A N 1
ATOM 908 C CA . GLY A 1 109 ? -1.358 -5.444 4.031 1.00 86.50 109 GLY A CA 1
ATOM 909 C C . GLY A 1 109 ? 0.157 -5.524 4.249 1.00 86.50 109 GLY A C 1
ATOM 910 O O . GLY A 1 109 ? 0.883 -5.680 3.275 1.00 86.50 109 GLY A O 1
ATOM 911 N N . SER A 1 110 ? 0.658 -5.397 5.484 1.00 88.50 110 SER A N 1
ATOM 912 C CA . SER A 1 110 ? 2.096 -5.520 5.762 1.00 88.50 110 SER A CA 1
ATOM 913 C C . SER A 1 110 ? 2.553 -6.981 5.722 1.00 88.50 110 SER A C 1
ATOM 915 O O . SER A 1 110 ? 3.615 -7.268 5.182 1.00 88.50 110 SER A O 1
ATOM 917 N N . LEU A 1 111 ? 1.728 -7.913 6.208 1.00 85.31 111 LEU A N 1
ATOM 918 C CA . LEU A 1 111 ? 2.086 -9.332 6.284 1.00 85.31 111 LEU A CA 1
ATOM 919 C C . LEU A 1 111 ? 1.866 -10.094 4.969 1.00 85.31 111 LEU A C 1
ATOM 921 O O . LEU A 1 111 ? 2.733 -10.854 4.550 1.00 85.31 111 LEU A O 1
ATOM 925 N N . ALA A 1 112 ? 0.714 -9.904 4.320 1.00 78.94 112 ALA A N 1
ATOM 926 C CA . ALA A 1 112 ? 0.316 -10.713 3.164 1.00 78.94 112 ALA A CA 1
ATOM 927 C C . ALA A 1 112 ? 0.743 -10.095 1.824 1.00 78.94 112 ALA A C 1
ATOM 929 O O . ALA A 1 112 ? 1.024 -10.789 0.850 1.00 78.94 112 ALA A O 1
ATOM 930 N N . ASN A 1 113 ? 0.791 -8.766 1.745 1.00 80.25 113 ASN A N 1
ATOM 931 C CA . ASN A 1 113 ? 1.250 -8.074 0.550 1.00 80.25 113 ASN A CA 1
ATOM 932 C C . ASN A 1 113 ? 2.709 -7.674 0.765 1.00 80.25 113 ASN A C 1
ATOM 934 O O . ASN A 1 113 ? 2.991 -6.505 0.998 1.00 80.25 113 ASN A O 1
ATOM 938 N N . THR A 1 114 ? 3.634 -8.626 0.681 1.00 80.31 114 THR A N 1
ATOM 939 C CA . THR A 1 114 ? 5.080 -8.354 0.675 1.00 80.31 114 THR A CA 1
ATOM 940 C C . THR A 1 114 ? 5.650 -8.536 -0.727 1.00 80.31 114 THR A C 1
ATOM 942 O O . THR A 1 114 ? 5.217 -9.390 -1.501 1.00 80.31 114 THR A O 1
ATOM 945 N N . THR A 1 115 ? 6.603 -7.690 -1.104 1.00 72.56 115 THR A N 1
ATOM 946 C CA . THR A 1 115 ? 7.259 -7.718 -2.415 1.00 72.56 115 THR A CA 1
ATOM 947 C C . THR A 1 115 ? 8.044 -9.007 -2.640 1.00 72.56 115 THR A C 1
ATOM 949 O O . THR A 1 115 ? 8.167 -9.437 -3.784 1.00 72.56 115 THR A O 1
ATOM 952 N N . LEU A 1 116 ? 8.503 -9.658 -1.565 1.00 71.06 116 LEU A N 1
ATOM 953 C CA . LEU A 1 116 ? 9.170 -10.958 -1.627 1.00 71.06 116 LEU A CA 1
ATOM 954 C C . LEU A 1 116 ? 8.208 -12.082 -2.031 1.00 71.06 116 LEU A C 1
ATOM 956 O O . LEU A 1 116 ? 8.507 -12.855 -2.939 1.00 71.06 116 LEU A O 1
ATOM 960 N N . LEU A 1 117 ? 7.029 -12.142 -1.406 1.00 66.12 117 LEU A N 1
ATOM 961 C CA . LEU A 1 117 ? 6.010 -13.144 -1.735 1.00 66.12 117 LEU A CA 1
ATOM 962 C C . LEU A 1 117 ? 5.333 -12.865 -3.085 1.00 66.12 117 LEU A C 1
ATOM 964 O O . LEU A 1 117 ? 4.809 -13.778 -3.713 1.00 66.12 117 LEU A O 1
ATOM 968 N N . ALA A 1 118 ? 5.360 -11.616 -3.555 1.00 65.50 118 ALA A N 1
ATOM 969 C CA . ALA A 1 118 ? 4.796 -11.202 -4.838 1.00 65.50 118 ALA A CA 1
ATOM 970 C C . ALA A 1 118 ? 5.796 -11.245 -6.016 1.00 65.50 118 ALA A C 1
ATOM 972 O O . ALA A 1 118 ? 5.506 -10.666 -7.069 1.00 65.50 118 ALA A O 1
ATOM 973 N N . MET A 1 119 ? 6.964 -11.887 -5.861 1.00 71.00 119 MET A N 1
ATOM 974 C CA . MET A 1 119 ? 7.931 -12.035 -6.958 1.00 71.00 119 MET A CA 1
ATOM 975 C C . MET A 1 119 ? 7.315 -12.775 -8.150 1.00 71.00 119 MET A C 1
ATOM 977 O O . MET A 1 119 ? 6.649 -13.798 -8.000 1.00 71.00 119 MET A O 1
ATOM 981 N N . GLY A 1 120 ? 7.559 -12.256 -9.355 1.00 71.00 120 GLY A N 1
ATOM 982 C CA . GLY A 1 120 ? 7.028 -12.826 -10.596 1.00 71.00 120 GLY A CA 1
ATOM 983 C C . GLY A 1 120 ? 8.010 -12.768 -11.765 1.00 71.00 120 GLY A C 1
ATOM 984 O O . GLY A 1 120 ? 9.168 -12.388 -11.609 1.00 71.00 120 GLY A O 1
ATOM 985 N N . ASP A 1 121 ? 7.534 -13.082 -12.973 1.00 70.56 121 ASP A N 1
ATOM 986 C CA . ASP A 1 121 ? 8.385 -13.222 -14.176 1.00 70.56 121 ASP A CA 1
ATOM 987 C C . ASP A 1 121 ? 9.120 -11.935 -14.565 1.00 70.56 121 ASP A C 1
ATOM 989 O O . ASP A 1 121 ? 10.184 -11.954 -15.182 1.00 70.56 121 ASP A O 1
ATOM 993 N N . ARG A 1 122 ? 8.588 -10.781 -14.154 1.00 74.69 122 ARG A N 1
ATOM 994 C CA . ARG A 1 122 ? 9.253 -9.492 -14.372 1.00 74.69 122 ARG A CA 1
ATOM 995 C C . ARG A 1 122 ? 10.480 -9.291 -13.497 1.00 74.69 122 ARG A C 1
ATOM 997 O O . ARG A 1 122 ? 11.452 -8.706 -13.963 1.00 74.69 122 ARG A O 1
ATOM 1004 N N . ASP A 1 123 ? 10.459 -9.785 -12.261 1.00 75.56 123 ASP A N 1
ATOM 1005 C CA . ASP A 1 123 ? 11.651 -9.767 -11.408 1.00 75.56 123 ASP A CA 1
ATOM 1006 C C . ASP A 1 123 ? 12.762 -10.610 -12.024 1.00 75.56 123 ASP A C 1
ATOM 1008 O O . ASP A 1 123 ? 13.922 -10.199 -12.045 1.00 75.56 123 ASP A O 1
ATOM 1012 N N . TYR A 1 124 ? 12.386 -11.735 -12.627 1.00 75.62 124 TYR A N 1
ATOM 1013 C CA . TYR A 1 124 ? 13.301 -12.568 -13.389 1.00 75.62 124 TYR A CA 1
ATOM 1014 C C . TYR A 1 124 ? 13.899 -11.824 -14.596 1.00 75.62 124 TYR A C 1
ATOM 1016 O O . TYR A 1 124 ? 15.123 -11.791 -14.743 1.00 75.62 124 TYR A O 1
ATOM 1024 N N . LEU A 1 125 ? 13.075 -11.166 -15.421 1.00 76.94 125 LEU A N 1
ATOM 1025 C CA . LEU A 1 125 ? 13.553 -10.386 -16.572 1.00 76.94 125 LEU A CA 1
ATOM 1026 C C . LEU A 1 125 ? 14.517 -9.265 -16.141 1.00 76.94 125 LEU A C 1
ATOM 1028 O O . LEU A 1 125 ? 15.598 -9.109 -16.711 1.00 76.94 125 LEU A O 1
ATOM 1032 N N . MET A 1 126 ? 14.169 -8.525 -15.086 1.00 79.00 126 MET A N 1
ATOM 1033 C CA . MET A 1 126 ? 15.003 -7.455 -14.528 1.00 79.00 126 MET A CA 1
ATOM 1034 C C . MET A 1 126 ? 16.384 -7.947 -14.078 1.00 79.00 126 MET A C 1
ATOM 1036 O O . MET A 1 126 ? 17.393 -7.265 -14.265 1.00 79.00 126 MET A O 1
ATOM 1040 N N . ILE A 1 127 ? 16.441 -9.129 -13.471 1.00 81.31 127 ILE A N 1
ATOM 1041 C CA . ILE A 1 127 ? 17.661 -9.630 -12.836 1.00 81.31 127 ILE A CA 1
ATOM 1042 C C . ILE A 1 127 ? 18.525 -10.397 -13.834 1.00 81.31 127 ILE A C 1
ATOM 1044 O O . ILE A 1 127 ? 19.740 -10.205 -13.854 1.00 81.31 127 ILE A O 1
ATOM 1048 N N . ARG A 1 128 ? 17.921 -11.246 -14.674 1.00 78.12 128 ARG A N 1
ATOM 1049 C CA . ARG A 1 128 ? 18.655 -12.109 -15.608 1.00 78.12 128 ARG A CA 1
ATOM 1050 C C . ARG A 1 128 ? 18.983 -11.414 -16.923 1.00 78.12 128 ARG A C 1
ATOM 1052 O O . ARG A 1 128 ? 20.098 -11.561 -17.408 1.00 78.12 128 ARG A O 1
ATOM 1059 N N . VAL A 1 129 ? 18.038 -10.656 -17.484 1.00 78.25 129 VAL A N 1
ATOM 1060 C CA . VAL A 1 129 ? 18.207 -10.005 -18.795 1.00 78.25 129 VAL A CA 1
ATOM 1061 C C . VAL A 1 129 ? 18.807 -8.613 -18.629 1.00 78.25 129 VAL A C 1
ATOM 1063 O O . VAL A 1 129 ? 19.772 -8.272 -19.302 1.00 78.25 129 VAL A O 1
ATOM 1066 N N . MET A 1 130 ? 18.278 -7.811 -17.700 1.00 77.50 130 MET A N 1
ATOM 1067 C CA . MET A 1 130 ? 18.745 -6.427 -17.506 1.00 77.50 130 MET A CA 1
ATOM 1068 C C . MET A 1 130 ? 19.916 -6.300 -16.525 1.00 77.50 130 MET A C 1
ATOM 1070 O O . MET A 1 130 ? 20.408 -5.192 -16.309 1.00 77.50 130 MET A O 1
ATOM 1074 N N . LEU A 1 131 ? 20.374 -7.420 -15.949 1.00 79.62 131 LEU A N 1
ATOM 1075 C CA . LEU A 1 131 ? 21.531 -7.512 -15.049 1.00 79.62 131 LEU A CA 1
ATOM 1076 C C . LEU A 1 131 ? 21.478 -6.515 -13.880 1.00 79.62 131 LEU A C 1
ATOM 1078 O O . LEU A 1 131 ? 22.501 -6.018 -13.396 1.00 79.62 131 LEU A O 1
ATOM 1082 N N . ILE A 1 132 ? 20.269 -6.209 -13.410 1.00 80.69 132 ILE A N 1
ATOM 1083 C CA . ILE A 1 132 ? 20.070 -5.332 -12.261 1.00 80.69 132 ILE A CA 1
ATOM 1084 C C . ILE A 1 132 ? 20.342 -6.129 -10.999 1.00 80.69 132 ILE A C 1
ATOM 1086 O O . ILE A 1 132 ? 19.941 -7.286 -10.872 1.00 80.69 132 ILE A O 1
ATOM 1090 N N . SER A 1 133 ? 21.029 -5.515 -10.035 1.00 81.62 133 SER A N 1
ATOM 1091 C CA . SER A 1 133 ? 21.252 -6.185 -8.764 1.00 81.62 133 SER A CA 1
ATOM 1092 C C . SER A 1 133 ? 19.903 -6.467 -8.076 1.00 81.62 133 SER A C 1
ATOM 1094 O O . SER A 1 133 ? 19.114 -5.538 -7.885 1.00 81.62 133 SER A O 1
ATOM 1096 N N . PRO A 1 134 ? 19.656 -7.722 -7.651 1.00 79.94 134 PRO A N 1
ATOM 1097 C CA . PRO A 1 134 ? 18.494 -8.144 -6.860 1.00 79.94 134 PRO A CA 1
ATOM 1098 C C . PRO A 1 134 ? 18.048 -7.156 -5.791 1.00 79.94 134 PRO A C 1
ATOM 1100 O O . PRO A 1 134 ? 16.889 -6.761 -5.718 1.00 79.94 134 PRO A O 1
ATOM 1103 N N . TYR A 1 135 ? 19.029 -6.707 -5.017 1.00 82.56 135 TYR A N 1
ATOM 1104 C CA . TYR A 1 135 ? 18.872 -5.745 -3.947 1.00 82.56 135 TYR A CA 1
ATOM 1105 C C . TYR A 1 135 ? 18.245 -4.418 -4.410 1.00 82.56 135 TYR A C 1
ATOM 1107 O O . TYR A 1 135 ? 17.288 -3.945 -3.803 1.00 82.56 135 TYR A O 1
ATOM 1115 N N . LEU A 1 136 ? 18.746 -3.820 -5.500 1.00 82.88 136 LEU A N 1
ATOM 1116 C CA . LEU A 1 136 ? 18.249 -2.521 -5.973 1.00 82.88 136 LEU A CA 1
ATOM 1117 C C . LEU A 1 136 ? 16.835 -2.627 -6.545 1.00 82.88 136 LEU A C 1
ATOM 1119 O O . LEU A 1 136 ? 16.043 -1.707 -6.356 1.00 82.88 136 LEU A O 1
ATOM 1123 N N . ASN A 1 137 ? 16.520 -3.738 -7.215 1.00 84.19 137 ASN A N 1
ATOM 1124 C CA . ASN A 1 137 ? 15.176 -3.989 -7.728 1.00 84.19 137 ASN A CA 1
ATOM 1125 C C . ASN A 1 137 ? 14.167 -4.155 -6.578 1.00 84.19 137 ASN A C 1
ATOM 1127 O O . ASN A 1 137 ? 13.127 -3.498 -6.565 1.00 84.19 137 ASN A O 1
ATOM 1131 N N . PHE A 1 138 ? 14.505 -4.966 -5.572 1.00 83.62 138 PHE A N 1
ATOM 1132 C CA . PHE A 1 138 ? 13.657 -5.183 -4.400 1.00 83.62 138 PHE A C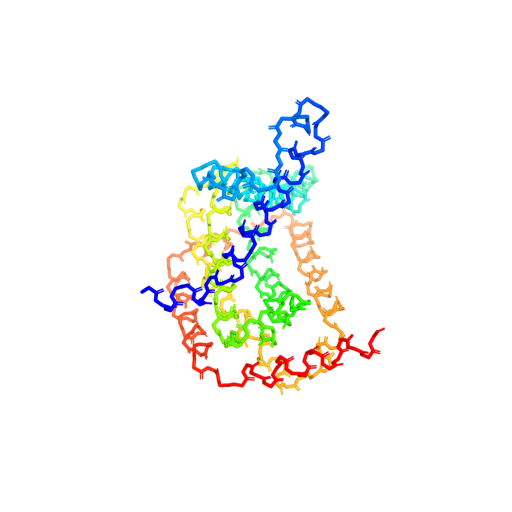A 1
ATOM 1133 C C . PHE A 1 138 ? 13.396 -3.882 -3.634 1.00 83.62 138 PHE A C 1
ATOM 1135 O O . PHE A 1 138 ? 12.249 -3.476 -3.440 1.00 83.62 138 PHE A O 1
ATOM 1142 N N . LEU A 1 139 ? 14.468 -3.174 -3.273 1.00 86.31 139 LEU A N 1
ATOM 1143 C CA . LEU A 1 139 ? 14.366 -1.932 -2.520 1.00 86.31 139 LEU A CA 1
ATOM 1144 C C . LEU A 1 139 ? 13.598 -0.856 -3.297 1.00 86.31 139 LEU A C 1
ATOM 1146 O O . LEU A 1 139 ? 12.798 -0.118 -2.724 1.00 86.31 139 LEU A O 1
ATOM 1150 N N . GLY A 1 140 ? 13.803 -0.785 -4.614 1.00 85.94 140 GLY A N 1
ATOM 1151 C CA . GLY A 1 140 ? 13.072 0.133 -5.476 1.00 85.94 140 GLY A CA 1
ATOM 1152 C C . GLY A 1 140 ? 11.575 -0.127 -5.510 1.00 85.94 140 GLY A C 1
ATOM 1153 O O . GLY A 1 140 ? 10.784 0.815 -5.409 1.00 85.94 140 GLY A O 1
ATOM 1154 N N . LYS A 1 141 ? 11.173 -1.399 -5.573 1.00 87.81 141 LYS A N 1
ATOM 1155 C CA . LYS A 1 141 ? 9.765 -1.794 -5.475 1.00 87.81 141 LYS A CA 1
ATOM 1156 C C . LYS A 1 141 ? 9.172 -1.456 -4.114 1.00 87.81 141 LYS A C 1
ATOM 1158 O O . LYS A 1 141 ? 8.067 -0.914 -4.072 1.00 87.81 141 LYS A O 1
ATOM 1163 N N . LEU A 1 142 ? 9.904 -1.707 -3.029 1.00 90.12 142 LEU A N 1
ATOM 1164 C CA . LEU A 1 142 ? 9.465 -1.369 -1.677 1.00 90.12 142 LEU A CA 1
ATOM 1165 C C . LEU A 1 142 ? 9.267 0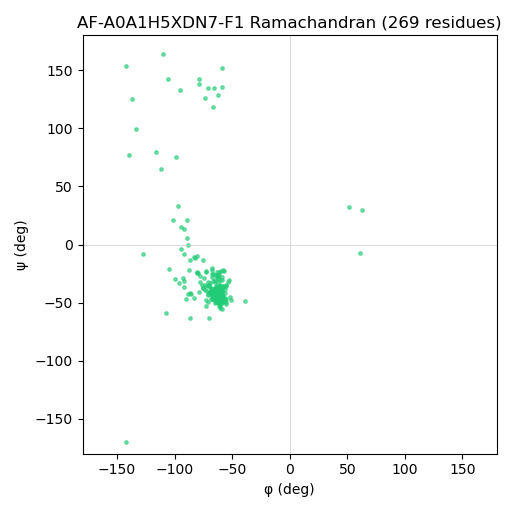.143 -1.507 1.00 90.12 142 LEU A C 1
ATOM 1167 O O . LEU A 1 142 ? 8.203 0.576 -1.072 1.00 90.12 142 LEU A O 1
ATOM 1171 N N . ILE A 1 143 ? 10.243 0.961 -1.913 1.00 90.44 143 ILE A N 1
ATOM 1172 C CA . ILE A 1 143 ? 10.156 2.429 -1.827 1.00 90.44 143 ILE A CA 1
ATOM 1173 C C . ILE A 1 143 ? 8.993 2.960 -2.663 1.00 90.44 143 ILE A C 1
ATOM 1175 O O . ILE A 1 143 ? 8.198 3.762 -2.175 1.00 90.44 143 ILE A O 1
ATOM 1179 N N . TYR A 1 144 ? 8.846 2.484 -3.902 1.00 89.62 144 TYR A N 1
ATOM 1180 C CA . TYR A 1 144 ? 7.716 2.863 -4.747 1.00 89.62 144 TYR A CA 1
ATOM 1181 C C . TYR A 1 144 ? 6.375 2.518 -4.090 1.00 89.62 144 TYR A C 1
ATOM 1183 O O . TYR A 1 144 ? 5.442 3.323 -4.084 1.00 89.62 144 TYR A O 1
ATOM 1191 N N . LYS A 1 145 ? 6.276 1.322 -3.510 1.00 90.19 145 LYS A N 1
ATOM 1192 C CA . LYS A 1 145 ? 5.077 0.876 -2.810 1.00 90.19 145 LYS A CA 1
ATOM 1193 C C . LYS A 1 145 ? 4.775 1.741 -1.587 1.00 90.19 145 LYS A C 1
ATOM 1195 O O . LYS A 1 145 ? 3.634 2.150 -1.438 1.00 90.19 145 LYS A O 1
ATOM 1200 N N . MET A 1 146 ? 5.774 2.093 -0.774 1.00 92.00 146 MET A N 1
ATOM 1201 C CA . MET A 1 146 ? 5.593 2.999 0.369 1.00 92.00 146 MET A CA 1
ATOM 1202 C C . MET A 1 146 ? 5.067 4.374 -0.063 1.00 92.00 146 MET A C 1
ATOM 1204 O O . MET A 1 146 ? 4.107 4.870 0.518 1.00 92.00 146 MET A O 1
ATOM 1208 N N . ILE A 1 147 ? 5.649 4.964 -1.113 1.00 92.19 147 ILE A N 1
ATOM 1209 C CA . ILE A 1 147 ? 5.235 6.280 -1.623 1.00 92.19 147 ILE A CA 1
ATOM 1210 C C . ILE A 1 147 ? 3.812 6.223 -2.192 1.00 92.19 147 ILE A C 1
ATOM 1212 O O . ILE A 1 147 ? 2.985 7.077 -1.881 1.00 92.19 147 ILE A O 1
ATOM 1216 N N . THR A 1 148 ? 3.504 5.213 -3.011 1.00 91.69 148 THR A N 1
ATOM 1217 C CA . THR A 1 148 ? 2.160 5.072 -3.598 1.00 91.69 148 THR A CA 1
ATOM 1218 C C . THR A 1 148 ? 1.096 4.768 -2.546 1.00 91.69 148 THR A C 1
ATOM 1220 O O . THR A 1 148 ? 0.010 5.334 -2.607 1.00 91.69 148 THR A O 1
ATOM 1223 N N . ASP A 1 149 ? 1.395 3.916 -1.559 1.00 91.38 149 ASP A N 1
ATOM 1224 C CA . ASP A 1 149 ? 0.541 3.659 -0.391 1.00 91.38 149 ASP A CA 1
ATOM 1225 C C . ASP A 1 149 ? 0.253 4.934 0.381 1.00 91.38 149 ASP A C 1
ATOM 1227 O O . ASP A 1 149 ? -0.914 5.221 0.633 1.00 91.38 149 ASP A O 1
ATOM 1231 N N . PHE A 1 150 ? 1.275 5.731 0.672 1.00 93.88 150 PHE A N 1
ATOM 1232 C CA . PHE A 1 150 ? 1.095 6.997 1.364 1.00 93.88 150 PHE A CA 1
ATOM 1233 C C . PHE A 1 150 ? 0.163 7.945 0.603 1.00 93.88 150 PHE A C 1
ATOM 1235 O O . PHE A 1 150 ? -0.854 8.368 1.145 1.00 93.88 150 PHE A O 1
ATOM 1242 N N . ILE A 1 151 ? 0.469 8.239 -0.665 1.00 94.50 151 ILE A N 1
ATOM 1243 C CA . ILE A 1 151 ? -0.296 9.214 -1.457 1.00 94.50 151 ILE A CA 1
ATOM 1244 C C . ILE A 1 151 ? -1.741 8.741 -1.642 1.00 94.50 151 ILE A C 1
ATOM 1246 O O . ILE A 1 151 ? -2.682 9.495 -1.400 1.00 94.50 151 ILE A O 1
ATOM 1250 N N . PHE A 1 152 ? -1.934 7.489 -2.064 1.00 94.69 152 PHE A N 1
ATOM 1251 C CA . PHE A 1 152 ? -3.267 6.994 -2.381 1.00 94.69 152 PHE A CA 1
ATOM 1252 C C . PHE A 1 152 ? -4.123 6.794 -1.133 1.00 94.69 152 PHE A C 1
ATOM 1254 O O . PHE A 1 152 ? -5.285 7.188 -1.153 1.00 94.69 152 PHE A O 1
ATOM 1261 N N . TYR A 1 153 ? -3.587 6.235 -0.041 1.00 94.56 153 TYR A N 1
ATOM 1262 C CA . TYR A 1 153 ? -4.381 6.083 1.182 1.00 94.56 153 TYR A CA 1
ATOM 1263 C C . TYR A 1 153 ? -4.691 7.418 1.845 1.00 94.56 153 TYR A C 1
ATOM 1265 O O . TYR A 1 153 ? -5.790 7.563 2.371 1.00 94.56 153 TYR A O 1
ATOM 1273 N N . PHE A 1 154 ? -3.797 8.404 1.753 1.00 95.12 154 PHE A N 1
ATOM 1274 C CA . PHE A 1 154 ? -4.079 9.743 2.258 1.00 95.12 154 PHE A CA 1
ATOM 1275 C C . PHE A 1 154 ? -5.290 10.356 1.547 1.00 95.12 154 PHE A C 1
ATOM 1277 O O . PHE A 1 154 ? -6.240 10.778 2.201 1.00 95.12 154 PHE A O 1
ATOM 1284 N N . ILE A 1 155 ? -5.310 10.311 0.211 1.00 94.44 155 ILE A N 1
ATOM 1285 C CA . ILE A 1 155 ? -6.446 10.792 -0.589 1.00 94.44 155 ILE A CA 1
ATOM 1286 C C . ILE A 1 155 ? -7.725 10.007 -0.255 1.00 94.44 155 ILE A C 1
ATOM 1288 O O . ILE A 1 155 ? -8.782 10.607 -0.073 1.00 94.44 155 ILE A O 1
ATOM 1292 N N . LEU A 1 156 ? -7.642 8.677 -0.142 1.00 94.00 156 LEU A N 1
ATOM 1293 C CA . LEU A 1 156 ? -8.801 7.834 0.168 1.00 94.00 156 LEU A CA 1
ATOM 1294 C C . LEU A 1 156 ? -9.396 8.160 1.543 1.00 94.00 156 LEU A C 1
ATOM 1296 O O . LEU A 1 156 ? -10.597 8.389 1.642 1.00 94.00 156 LEU A O 1
ATOM 1300 N N . LEU A 1 157 ? -8.578 8.230 2.593 1.00 94.19 157 LEU A N 1
ATOM 1301 C CA . LEU A 1 157 ? -9.056 8.515 3.949 1.00 94.19 157 LEU A CA 1
ATOM 1302 C C . LEU A 1 157 ? -9.763 9.879 4.030 1.00 94.19 157 LEU A C 1
ATOM 1304 O O . LEU A 1 157 ? -10.823 9.977 4.653 1.00 94.19 157 LEU A O 1
ATOM 1308 N N . LEU A 1 158 ? -9.256 10.889 3.314 1.00 94.25 158 LEU A N 1
ATOM 1309 C CA . LEU A 1 158 ? -9.912 12.194 3.198 1.00 94.25 158 LEU A CA 1
ATOM 1310 C C . LEU A 1 158 ? -11.269 12.112 2.481 1.00 94.25 158 LEU A C 1
ATOM 1312 O O . LEU A 1 158 ? -12.248 12.684 2.962 1.00 94.25 158 LEU A O 1
ATOM 1316 N N . ILE A 1 159 ? -11.362 11.371 1.368 1.00 94.06 159 ILE A N 1
ATOM 1317 C CA . ILE A 1 159 ? -12.628 11.166 0.634 1.00 94.06 159 ILE A CA 1
ATOM 1318 C C . ILE A 1 159 ? -13.697 10.539 1.543 1.00 94.06 159 ILE A C 1
ATOM 1320 O O . ILE A 1 159 ? -14.869 10.914 1.479 1.00 94.06 159 ILE A O 1
ATOM 1324 N N . PHE A 1 160 ? -13.303 9.620 2.427 1.00 91.25 160 PHE A N 1
ATOM 1325 C CA . PHE A 1 160 ? -14.210 8.929 3.348 1.00 91.25 160 PHE A CA 1
ATOM 1326 C C . PHE A 1 160 ? -14.421 9.646 4.695 1.00 91.25 160 PHE A C 1
ATOM 1328 O O . PHE A 1 160 ? -14.905 9.032 5.650 1.00 91.25 160 PHE A O 1
ATOM 1335 N N . LYS A 1 161 ? -14.149 10.959 4.745 1.00 90.12 161 LYS A N 1
ATOM 1336 C CA . LYS A 1 161 ? -14.415 11.861 5.882 1.00 90.12 161 LYS A CA 1
ATOM 1337 C C . LYS A 1 161 ? -13.652 11.522 7.172 1.00 90.12 161 LYS A C 1
ATOM 1339 O O . LYS A 1 161 ? -14.140 11.813 8.260 1.00 90.12 161 LYS A O 1
ATOM 1344 N N . VAL A 1 162 ? -12.464 10.927 7.074 1.00 92.19 162 VAL A N 1
ATOM 1345 C CA . VAL A 1 162 ? -11.539 10.824 8.216 1.00 92.19 162 VAL A CA 1
ATOM 1346 C C . VAL A 1 162 ? -10.820 12.165 8.381 1.00 92.19 162 VAL A C 1
ATOM 1348 O O . VAL A 1 162 ? -10.486 12.814 7.387 1.00 92.19 162 VAL A O 1
ATOM 1351 N N . SER A 1 163 ? -10.571 12.604 9.618 1.00 94.06 163 SER A N 1
ATOM 1352 C CA . SER A 1 163 ? -9.871 13.871 9.854 1.00 94.06 163 SER A CA 1
ATOM 1353 C C . SER A 1 163 ? -8.477 13.878 9.216 1.00 94.06 163 SER A C 1
ATOM 1355 O O . SER A 1 163 ? -7.819 12.842 9.071 1.00 94.06 163 SER A O 1
ATOM 1357 N N . VAL A 1 164 ? -7.996 15.068 8.845 1.00 94.69 164 VAL A N 1
ATOM 1358 C CA . VAL A 1 164 ? -6.671 15.237 8.221 1.00 94.69 164 VAL A CA 1
ATOM 1359 C C . VAL A 1 164 ? -5.565 14.711 9.137 1.00 94.69 164 VAL A C 1
ATOM 1361 O O . VAL A 1 164 ? -4.660 14.019 8.675 1.00 94.69 164 VAL A O 1
ATOM 1364 N N . TYR A 1 165 ? -5.675 14.985 10.441 1.00 93.75 165 TYR A N 1
ATOM 1365 C CA . TYR A 1 165 ? -4.724 14.518 11.446 1.00 93.75 165 TYR A CA 1
ATOM 1366 C C . TYR A 1 165 ? -4.660 12.984 11.494 1.00 93.75 165 TYR A C 1
ATOM 1368 O O . TYR A 1 165 ? -3.591 12.410 11.284 1.00 93.75 165 TYR A O 1
ATOM 1376 N N . ASN A 1 166 ? -5.801 12.308 11.678 1.00 93.12 166 ASN A N 1
ATOM 1377 C CA . ASN A 1 166 ? -5.832 10.845 11.745 1.00 93.12 166 ASN A CA 1
ATOM 1378 C C . ASN A 1 166 ? -5.402 10.204 10.418 1.00 93.12 166 ASN A C 1
ATOM 1380 O O . ASN A 1 166 ? -4.686 9.203 10.422 1.00 93.12 166 ASN A O 1
ATOM 1384 N N . SER A 1 167 ? -5.757 10.816 9.285 1.00 94.69 167 SER A N 1
ATOM 1385 C CA . SER A 1 167 ? -5.338 10.359 7.956 1.00 94.69 167 SER A CA 1
ATOM 1386 C C . SER A 1 167 ? -3.819 10.405 7.783 1.00 94.69 167 SER A C 1
ATOM 1388 O O . SER A 1 167 ? -3.228 9.428 7.322 1.00 94.69 167 SER A O 1
ATOM 1390 N N . LEU A 1 168 ? -3.168 11.501 8.192 1.00 94.75 168 LEU A N 1
ATOM 1391 C CA . LEU A 1 168 ? -1.707 11.619 8.155 1.00 94.75 168 LEU A CA 1
ATOM 1392 C C . LEU A 1 168 ? -1.036 10.586 9.061 1.00 94.75 168 LEU A C 1
ATOM 1394 O O . LEU A 1 168 ? -0.122 9.894 8.613 1.00 94.75 168 LEU A O 1
ATOM 1398 N N . MET A 1 169 ? -1.504 10.445 10.304 1.00 95.06 169 MET A N 1
ATOM 1399 C CA . MET A 1 169 ? -0.921 9.501 11.264 1.00 95.06 169 MET A CA 1
ATOM 1400 C C . MET A 1 169 ? -1.030 8.053 10.774 1.00 95.06 169 MET A C 1
ATOM 1402 O O . MET A 1 169 ? -0.042 7.319 10.802 1.00 95.06 169 MET A O 1
ATOM 1406 N N . LEU A 1 170 ? -2.186 7.653 10.235 1.00 94.69 170 LEU A N 1
ATOM 1407 C CA . LEU A 1 170 ? -2.367 6.323 9.649 1.00 94.69 170 LEU A CA 1
ATOM 1408 C C . LEU A 1 170 ? -1.476 6.095 8.425 1.00 94.69 170 LEU A C 1
ATOM 1410 O O . LEU A 1 170 ? -0.916 5.011 8.272 1.00 94.69 170 LEU A O 1
ATOM 1414 N N . CYS A 1 171 ? -1.306 7.097 7.562 1.00 95.00 171 CYS A N 1
ATOM 1415 C CA . CYS A 1 171 ? -0.438 6.969 6.392 1.00 95.00 171 CYS A CA 1
ATOM 1416 C C . CYS A 1 171 ? 1.044 6.861 6.777 1.00 95.00 171 CYS A C 1
ATOM 1418 O O . CYS A 1 171 ? 1.773 6.067 6.180 1.00 95.00 171 CYS A O 1
ATOM 1420 N N . LEU A 1 172 ? 1.490 7.598 7.800 1.00 94.44 172 LEU A N 1
ATOM 1421 C CA . LEU A 1 172 ? 2.830 7.434 8.370 1.00 94.44 172 LEU A CA 1
ATOM 1422 C C . LEU A 1 172 ? 3.012 6.031 8.954 1.00 94.44 172 LEU A C 1
ATOM 1424 O O . LEU A 1 172 ? 4.012 5.369 8.677 1.00 94.44 172 LEU A O 1
ATOM 1428 N N . LEU A 1 173 ? 2.011 5.535 9.682 1.00 94.94 173 LEU A N 1
ATOM 1429 C CA . LEU A 1 173 ? 2.030 4.182 10.225 1.00 94.94 173 LEU A CA 1
ATOM 1430 C C . LEU A 1 173 ? 2.113 3.120 9.114 1.00 94.94 173 LEU A C 1
ATOM 1432 O O . LEU A 1 173 ? 2.867 2.155 9.243 1.00 94.94 173 LEU A O 1
ATOM 1436 N N . VAL A 1 174 ? 1.417 3.310 7.986 1.00 94.25 174 VAL A N 1
ATOM 1437 C CA . VAL A 1 174 ? 1.563 2.447 6.800 1.00 94.25 174 VAL A CA 1
ATOM 1438 C C . VAL A 1 174 ? 3.008 2.455 6.299 1.00 94.25 174 VAL A C 1
ATOM 1440 O O . VAL A 1 174 ? 3.577 1.382 6.120 1.00 94.25 174 VAL A O 1
ATOM 1443 N N . ILE A 1 175 ? 3.630 3.626 6.111 1.00 93.94 175 ILE A N 1
ATOM 1444 C CA . ILE A 1 175 ? 5.026 3.707 5.645 1.00 93.94 175 ILE A CA 1
ATOM 1445 C C . ILE A 1 175 ? 5.948 2.908 6.566 1.00 93.94 175 ILE A C 1
ATOM 1447 O O . ILE A 1 175 ? 6.766 2.136 6.078 1.00 93.94 175 ILE A O 1
ATOM 1451 N N . PHE A 1 176 ? 5.815 3.065 7.882 1.00 93.38 176 PHE A N 1
ATOM 1452 C CA . PHE A 1 176 ? 6.727 2.428 8.831 1.00 93.38 176 PHE A CA 1
ATOM 1453 C C . PHE A 1 176 ? 6.487 0.930 8.991 1.00 93.38 176 PHE A C 1
ATOM 1455 O O . PHE A 1 176 ? 7.428 0.177 9.230 1.00 93.38 176 PHE A O 1
ATOM 1462 N N . THR A 1 177 ? 5.252 0.473 8.801 1.00 93.50 177 THR A N 1
ATOM 1463 C CA . THR A 1 177 ? 4.910 -0.950 8.897 1.00 93.50 177 THR A CA 1
ATOM 1464 C C . THR A 1 177 ? 5.258 -1.745 7.648 1.00 93.50 177 THR A C 1
ATOM 1466 O O . THR A 1 177 ? 5.471 -2.950 7.768 1.00 93.50 177 THR A O 1
ATOM 1469 N N . ARG A 1 178 ? 5.366 -1.132 6.458 1.00 92.56 178 ARG A N 1
ATOM 1470 C CA . ARG A 1 178 ? 5.753 -1.861 5.232 1.00 92.56 178 ARG A CA 1
ATOM 1471 C C . ARG A 1 178 ? 7.147 -2.508 5.326 1.00 92.56 178 ARG A C 1
ATOM 1473 O O . ARG A 1 178 ? 7.217 -3.711 5.089 1.00 92.56 178 ARG A O 1
ATOM 1480 N N . PRO A 1 179 ? 8.233 -1.805 5.715 1.00 92.62 179 PRO A N 1
ATOM 1481 C CA . PRO A 1 179 ? 9.544 -2.428 5.905 1.00 92.62 179 PRO A CA 1
ATOM 1482 C C . PRO A 1 179 ? 9.535 -3.553 6.941 1.00 92.62 179 PRO A C 1
ATOM 1484 O O . PRO A 1 179 ? 10.229 -4.548 6.760 1.00 92.62 179 PRO A O 1
ATOM 1487 N N . ILE A 1 180 ? 8.735 -3.416 8.005 1.00 92.50 180 ILE A N 1
ATOM 1488 C CA . ILE A 1 180 ? 8.600 -4.446 9.045 1.00 92.50 180 ILE A CA 1
ATOM 1489 C C . ILE A 1 180 ? 8.045 -5.737 8.432 1.00 92.50 180 ILE A C 1
ATOM 1491 O O . ILE A 1 180 ? 8.603 -6.808 8.650 1.00 92.50 180 ILE A O 1
ATOM 1495 N N . GLY A 1 181 ? 6.987 -5.638 7.624 1.00 89.31 181 GLY A N 1
ATOM 1496 C CA . GLY A 1 181 ? 6.392 -6.787 6.939 1.00 89.31 181 GLY A CA 1
ATOM 1497 C C . GLY A 1 181 ? 7.346 -7.479 5.973 1.00 89.31 181 GLY A C 1
ATOM 1498 O O . GLY A 1 181 ? 7.464 -8.701 5.991 1.00 89.31 181 GLY A O 1
ATOM 1499 N N . GLU A 1 182 ? 8.095 -6.710 5.178 1.00 89.81 182 GLU A N 1
ATOM 1500 C CA . GLU A 1 182 ? 9.113 -7.276 4.280 1.00 89.81 182 GLU A CA 1
ATOM 1501 C C . GLU A 1 182 ? 10.242 -7.968 5.055 1.00 89.81 182 GLU A C 1
ATOM 1503 O O . GLU A 1 182 ? 10.675 -9.054 4.675 1.00 89.81 182 GLU A O 1
ATOM 1508 N N . MET A 1 183 ? 10.703 -7.373 6.161 1.00 89.62 183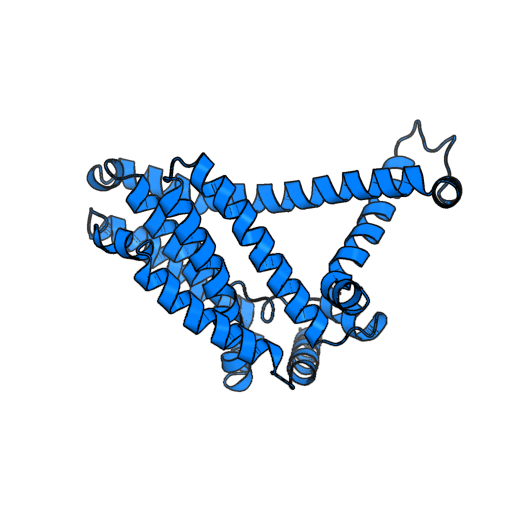 MET A N 1
ATOM 1509 C CA . MET A 1 183 ? 11.706 -7.990 7.029 1.00 89.62 183 MET A CA 1
ATOM 1510 C C . MET A 1 183 ? 11.190 -9.312 7.609 1.00 89.62 183 MET A C 1
ATOM 1512 O O . MET A 1 183 ? 11.903 -10.313 7.575 1.00 89.62 183 MET A O 1
ATOM 1516 N N . LEU A 1 184 ? 9.949 -9.337 8.104 1.00 87.12 184 LEU A N 1
ATOM 1517 C CA . LEU A 1 184 ? 9.322 -10.557 8.610 1.00 87.12 184 LEU A CA 1
ATOM 1518 C C . LEU A 1 184 ? 9.186 -11.621 7.519 1.00 87.12 184 LEU A C 1
ATOM 1520 O O . LEU A 1 184 ? 9.448 -12.788 7.794 1.00 87.12 184 LEU A O 1
ATOM 1524 N N . ALA A 1 185 ? 8.840 -11.238 6.288 1.00 83.75 185 ALA A N 1
ATOM 1525 C CA . ALA A 1 185 ? 8.766 -12.172 5.168 1.00 83.75 185 ALA A CA 1
ATOM 1526 C C . ALA A 1 185 ? 10.132 -12.786 4.826 1.00 83.75 185 ALA A C 1
ATOM 1528 O O . ALA A 1 185 ? 10.200 -13.985 4.569 1.00 83.75 185 ALA A O 1
ATOM 1529 N N . ILE A 1 186 ? 11.220 -12.008 4.876 1.00 84.06 186 ILE A N 1
ATOM 1530 C CA . ILE A 1 186 ? 12.585 -12.535 4.694 1.00 84.06 186 ILE A CA 1
ATOM 1531 C C . ILE A 1 186 ? 12.944 -13.510 5.820 1.00 84.06 186 ILE A C 1
ATOM 1533 O O . ILE A 1 186 ? 13.398 -14.617 5.555 1.00 84.06 186 ILE A O 1
ATOM 1537 N N . LEU A 1 187 ? 12.699 -13.135 7.077 1.00 83.12 187 LEU A N 1
ATOM 1538 C CA . LEU A 1 187 ? 12.993 -14.003 8.223 1.00 83.12 187 LEU A CA 1
ATOM 1539 C C . LEU A 1 187 ? 12.163 -15.295 8.204 1.00 83.12 187 LEU A C 1
ATOM 1541 O O . LEU A 1 187 ? 12.652 -16.353 8.601 1.00 83.12 187 LEU A O 1
ATOM 1545 N N . ALA A 1 188 ? 10.911 -15.210 7.754 1.00 77.75 188 ALA A N 1
ATOM 1546 C CA . ALA A 1 188 ? 10.042 -16.362 7.565 1.00 77.75 188 ALA A CA 1
ATOM 1547 C C . ALA A 1 188 ? 10.550 -17.259 6.431 1.00 77.75 188 ALA A C 1
ATOM 1549 O O . ALA A 1 188 ? 10.573 -18.473 6.602 1.00 77.75 188 ALA A O 1
ATOM 1550 N N . PHE A 1 189 ? 11.014 -16.680 5.320 1.00 74.38 189 PHE A N 1
ATOM 1551 C CA . PHE A 1 189 ? 11.627 -17.425 4.220 1.00 74.38 189 PHE A CA 1
ATOM 1552 C C . PHE A 1 189 ? 12.880 -18.188 4.677 1.00 74.38 189 PHE A C 1
ATOM 1554 O O . PHE A 1 189 ? 12.982 -19.386 4.429 1.00 74.38 189 PHE A O 1
ATOM 1561 N N . ASP A 1 190 ? 13.773 -17.529 5.425 1.00 73.75 190 ASP A N 1
ATOM 1562 C CA . ASP A 1 190 ? 15.021 -18.130 5.917 1.00 73.75 190 ASP A CA 1
ATOM 1563 C C . ASP A 1 190 ? 14.777 -19.307 6.885 1.00 73.75 190 ASP A C 1
ATOM 1565 O O . ASP A 1 190 ? 15.603 -20.214 6.983 1.00 73.75 190 ASP A O 1
ATOM 1569 N N . ARG A 1 191 ? 13.648 -19.314 7.612 1.00 73.06 191 ARG A N 1
ATOM 1570 C CA . ARG A 1 191 ? 13.316 -20.365 8.595 1.00 73.06 191 ARG A CA 1
ATOM 1571 C C . ARG A 1 191 ? 12.348 -21.429 8.081 1.00 73.06 191 ARG A C 1
ATOM 1573 O O . ARG A 1 191 ? 12.380 -22.552 8.574 1.00 73.06 191 ARG A O 1
ATOM 1580 N N . LEU A 1 192 ? 11.453 -21.084 7.158 1.00 65.31 192 LEU A N 1
ATOM 1581 C CA . LEU A 1 192 ? 10.307 -21.903 6.763 1.00 65.31 192 LEU A CA 1
ATOM 1582 C C . LEU A 1 192 ? 10.103 -21.832 5.245 1.00 65.31 192 LEU A C 1
ATOM 1584 O O . LEU A 1 192 ? 9.175 -21.191 4.753 1.00 65.31 192 LEU A O 1
ATOM 1588 N N . ARG A 1 193 ? 10.941 -22.556 4.496 1.00 66.06 193 ARG A N 1
ATOM 1589 C CA . ARG A 1 193 ? 10.862 -22.655 3.025 1.00 66.06 193 ARG A CA 1
ATOM 1590 C C . ARG A 1 193 ? 9.474 -23.089 2.520 1.00 66.06 193 ARG A C 1
ATOM 1592 O O . ARG A 1 193 ? 8.997 -22.576 1.512 1.00 66.06 193 ARG A O 1
ATOM 1599 N N . SER A 1 194 ? 8.775 -23.919 3.300 1.00 61.41 194 SER A N 1
ATOM 1600 C CA . SER A 1 194 ? 7.393 -24.358 3.045 1.00 61.41 194 SER A CA 1
ATOM 1601 C C . SER A 1 194 ? 6.370 -23.207 2.958 1.00 61.41 194 SER A C 1
ATOM 1603 O O . SER A 1 194 ? 5.374 -23.316 2.240 1.00 61.41 194 SER A O 1
ATOM 1605 N N . LEU A 1 195 ? 6.608 -22.069 3.630 1.00 61.62 195 LEU A N 1
ATOM 1606 C CA . LEU A 1 195 ? 5.721 -20.900 3.527 1.00 61.62 195 LEU A CA 1
ATOM 1607 C C . LEU A 1 195 ? 5.762 -20.256 2.137 1.00 61.62 195 LEU A C 1
ATOM 1609 O O . LEU A 1 195 ? 4.777 -19.643 1.727 1.00 61.62 195 LEU A O 1
ATOM 1613 N N . TYR A 1 196 ? 6.878 -20.382 1.414 1.00 65.44 196 TYR A N 1
ATOM 1614 C CA . TYR A 1 196 ? 7.008 -19.833 0.066 1.00 65.44 196 TYR A CA 1
ATOM 1615 C C . TYR A 1 196 ? 6.327 -20.714 -0.985 1.00 65.44 196 TYR A C 1
ATOM 1617 O O . TYR A 1 196 ? 5.643 -20.189 -1.866 1.00 65.44 196 TYR A O 1
ATOM 1625 N N . GLU A 1 197 ? 6.471 -22.035 -0.860 1.00 68.12 197 GLU A N 1
ATOM 1626 C CA . GLU A 1 197 ? 5.758 -23.022 -1.686 1.00 68.12 197 GLU A CA 1
ATOM 1627 C C . GLU A 1 197 ? 4.245 -22.808 -1.571 1.00 68.12 197 GLU A C 1
ATOM 1629 O O . GLU A 1 197 ? 3.546 -22.642 -2.564 1.00 68.12 197 GLU A O 1
ATOM 1634 N N . ASN A 1 198 ? 3.747 -22.628 -0.346 1.00 73.25 198 ASN A N 1
ATOM 1635 C CA . ASN A 1 198 ? 2.334 -22.375 -0.084 1.00 73.25 198 ASN A CA 1
ATOM 1636 C C . ASN A 1 198 ? 2.000 -20.883 0.093 1.00 73.25 198 ASN A C 1
ATOM 1638 O O . ASN A 1 198 ? 1.085 -20.536 0.847 1.00 73.25 198 ASN A O 1
ATOM 1642 N N . ARG A 1 199 ? 2.696 -19.972 -0.608 1.00 73.12 199 ARG A N 1
ATOM 1643 C CA . ARG A 1 199 ? 2.520 -18.512 -0.429 1.00 73.12 199 ARG A CA 1
ATOM 1644 C C . ARG A 1 199 ? 1.077 -18.042 -0.613 1.00 73.12 199 ARG A C 1
ATOM 1646 O O . ARG A 1 199 ? 0.619 -17.151 0.100 1.00 73.12 199 ARG A O 1
ATOM 1653 N N . ASN A 1 200 ? 0.341 -18.654 -1.543 1.00 76.88 200 ASN A N 1
ATOM 1654 C CA . ASN A 1 200 ? -1.061 -18.319 -1.793 1.00 76.88 200 ASN A CA 1
ATOM 1655 C C . ASN A 1 200 ? -1.945 -18.708 -0.600 1.00 76.88 200 ASN A C 1
ATOM 1657 O O . ASN A 1 200 ? -2.822 -17.938 -0.212 1.00 76.88 200 ASN A O 1
ATOM 1661 N N . LEU A 1 201 ? -1.677 -19.862 0.017 1.00 79.56 201 LEU A N 1
ATOM 1662 C CA . LEU A 1 201 ? -2.392 -20.340 1.198 1.00 79.56 201 LEU A CA 1
ATOM 1663 C C . LEU A 1 201 ? -2.018 -19.530 2.447 1.00 79.56 201 LEU A C 1
ATOM 1665 O O . LEU A 1 201 ? -2.899 -19.155 3.217 1.00 79.56 201 LEU A O 1
ATOM 1669 N N . PHE A 1 202 ? -0.744 -19.175 2.625 1.00 81.25 202 PHE A N 1
ATOM 1670 C CA . PHE A 1 202 ? -0.323 -18.289 3.713 1.00 81.25 202 PHE A CA 1
ATOM 1671 C C . PHE A 1 202 ? -0.975 -16.903 3.598 1.00 81.25 202 PHE A C 1
ATOM 1673 O O . PHE A 1 202 ? -1.623 -16.434 4.531 1.00 81.25 202 PHE A O 1
ATOM 1680 N N . ASN A 1 203 ? -0.898 -16.271 2.425 1.00 82.75 203 ASN A N 1
ATOM 1681 C CA . ASN A 1 203 ? -1.533 -14.972 2.206 1.00 82.75 203 ASN A CA 1
ATOM 1682 C C . ASN A 1 203 ? -3.055 -15.053 2.376 1.00 82.75 203 ASN A C 1
ATOM 1684 O O . ASN A 1 203 ? -3.648 -14.171 2.996 1.00 82.75 203 ASN A O 1
ATOM 1688 N N . GLY A 1 204 ? -3.680 -16.126 1.883 1.00 84.19 204 GLY A N 1
ATOM 1689 C CA . GLY A 1 204 ? -5.110 -16.377 2.042 1.00 84.19 204 GLY A CA 1
ATOM 1690 C C . GLY A 1 204 ? -5.532 -16.544 3.503 1.00 84.19 204 GLY A C 1
ATOM 1691 O O . GLY A 1 204 ? -6.519 -15.941 3.921 1.00 84.19 204 GLY A O 1
ATOM 1692 N N . THR A 1 205 ? -4.773 -17.299 4.302 1.00 85.81 205 THR A N 1
ATOM 1693 C CA . THR A 1 205 ? -5.079 -17.514 5.728 1.00 85.81 205 THR A CA 1
ATOM 1694 C C . THR A 1 205 ? -4.913 -16.234 6.542 1.00 85.81 205 THR A C 1
ATOM 1696 O O . THR A 1 205 ? -5.815 -15.887 7.305 1.00 85.81 205 THR A O 1
ATOM 1699 N N . VAL A 1 206 ? -3.832 -15.473 6.329 1.00 86.62 206 VAL A N 1
ATOM 1700 C CA . VAL A 1 206 ? -3.631 -14.165 6.978 1.00 86.62 206 VAL A CA 1
ATOM 1701 C C . VAL A 1 206 ? -4.769 -13.204 6.622 1.00 86.62 206 VAL A C 1
ATOM 1703 O O . VAL A 1 206 ? -5.355 -12.591 7.515 1.00 86.62 206 VAL A O 1
ATOM 1706 N N . MET A 1 207 ? -5.141 -13.112 5.340 1.00 88.06 207 MET A N 1
ATOM 1707 C CA . MET A 1 207 ? -6.262 -12.272 4.900 1.00 88.06 207 MET A CA 1
ATOM 1708 C C . MET A 1 207 ? -7.591 -12.702 5.529 1.00 88.06 207 MET A C 1
ATOM 1710 O O . MET A 1 207 ? -8.332 -11.847 6.014 1.00 88.06 207 MET A O 1
ATOM 1714 N N . ALA A 1 208 ? -7.885 -14.004 5.565 1.00 89.44 208 ALA A N 1
ATOM 1715 C CA . ALA A 1 208 ? -9.117 -14.531 6.145 1.00 89.44 208 ALA A CA 1
ATOM 1716 C C . ALA A 1 208 ? -9.222 -14.216 7.644 1.00 89.44 208 ALA A C 1
ATOM 1718 O O . ALA A 1 208 ? -10.247 -13.702 8.091 1.00 89.44 208 ALA A O 1
ATOM 1719 N N . ILE A 1 209 ? -8.148 -14.446 8.408 1.00 90.75 209 ILE A N 1
ATOM 1720 C CA . ILE A 1 209 ? -8.097 -14.131 9.842 1.00 90.75 209 ILE A CA 1
ATOM 1721 C C . ILE A 1 209 ? -8.316 -12.633 10.063 1.00 90.75 209 ILE A C 1
ATOM 1723 O O . ILE A 1 209 ? -9.145 -12.245 10.887 1.00 90.75 209 ILE A O 1
ATOM 1727 N N . CYS A 1 210 ? -7.628 -11.776 9.302 1.00 89.56 210 CYS A N 1
ATOM 1728 C CA . CYS A 1 210 ? -7.791 -10.331 9.423 1.00 89.56 210 CYS A CA 1
ATOM 1729 C C . CYS A 1 210 ? -9.216 -9.877 9.086 1.00 89.56 210 CYS A C 1
ATOM 1731 O O . CYS A 1 210 ? -9.763 -9.043 9.801 1.00 89.56 210 CYS A O 1
ATOM 1733 N N . VAL A 1 211 ? -9.849 -10.436 8.054 1.00 90.38 211 VAL 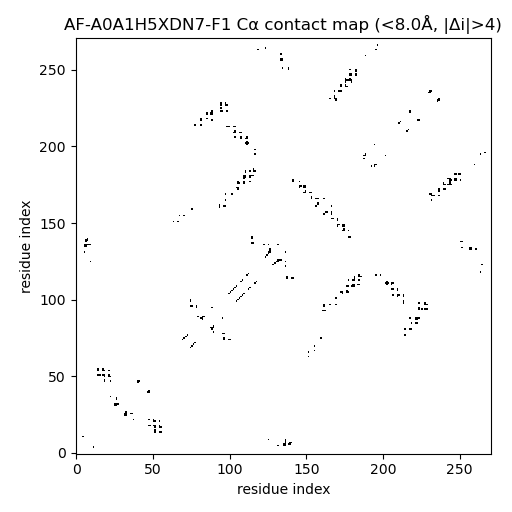A N 1
ATOM 1734 C CA . VAL A 1 211 ? -11.244 -10.136 7.695 1.00 90.38 211 VAL A CA 1
ATOM 1735 C C . VAL A 1 211 ? -12.213 -10.563 8.801 1.00 90.38 211 VAL A C 1
ATOM 1737 O O . VAL A 1 211 ? -13.056 -9.766 9.219 1.00 90.38 211 VAL A O 1
ATOM 1740 N N . ILE A 1 212 ? -12.055 -11.781 9.329 1.00 89.81 212 ILE A N 1
ATOM 1741 C CA . ILE A 1 212 ? -12.887 -12.303 10.420 1.00 89.81 212 ILE A CA 1
ATOM 1742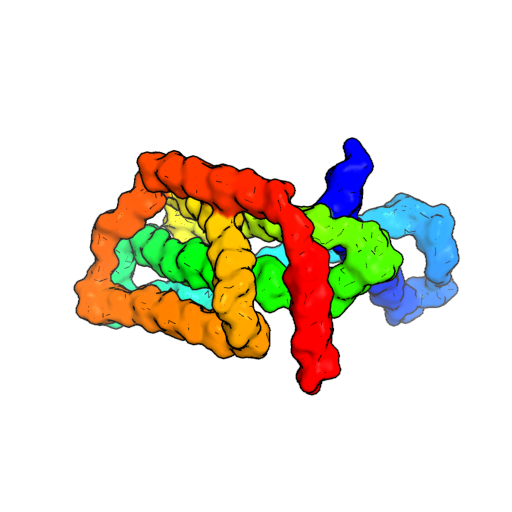 C C . ILE A 1 212 ? -12.747 -11.427 11.665 1.00 89.81 212 ILE A C 1
ATOM 1744 O O . ILE A 1 212 ? -13.753 -11.053 12.261 1.00 89.81 212 ILE A O 1
ATOM 1748 N N . LEU A 1 213 ? -11.526 -11.043 12.041 1.00 88.50 213 LEU A N 1
ATOM 1749 C CA . LEU A 1 213 ? -11.297 -10.163 13.187 1.00 88.50 213 LEU A CA 1
ATOM 1750 C C . LEU A 1 213 ? -11.869 -8.762 12.952 1.00 88.50 213 LEU A C 1
ATOM 1752 O O . LEU A 1 213 ? -12.510 -8.205 13.842 1.00 88.50 213 LEU A O 1
ATOM 1756 N N . THR A 1 214 ? -11.680 -8.205 11.754 1.00 89.81 214 THR A N 1
ATOM 1757 C CA . THR A 1 214 ? -12.113 -6.839 11.427 1.00 89.81 214 THR A CA 1
ATOM 1758 C C . THR A 1 214 ? -13.626 -6.688 11.493 1.00 89.81 214 THR A C 1
ATOM 1760 O O . THR A 1 214 ? -14.111 -5.691 12.018 1.00 89.81 214 THR A O 1
ATOM 1763 N N . TYR A 1 215 ? -14.394 -7.651 10.982 1.00 88.94 215 TYR A N 1
ATOM 1764 C CA . TYR A 1 215 ? -15.857 -7.539 10.969 1.00 88.94 215 TYR A CA 1
ATOM 1765 C C . TYR A 1 215 ? -16.513 -8.259 12.150 1.00 88.94 215 TYR A C 1
ATOM 1767 O O . TYR A 1 215 ? -17.523 -7.792 12.676 1.00 88.94 215 TYR A O 1
ATOM 1775 N N . GLY A 1 216 ? -15.924 -9.363 12.612 1.00 85.12 216 GLY A N 1
ATOM 1776 C CA . GLY A 1 216 ? -16.434 -10.149 13.731 1.00 85.12 216 GLY A CA 1
ATOM 1777 C C . GLY A 1 216 ? -16.378 -9.393 15.056 1.00 85.12 216 GLY A C 1
ATOM 1778 O O . GLY A 1 216 ? -17.362 -9.394 15.794 1.00 85.12 216 GLY A O 1
ATOM 1779 N N . LEU A 1 217 ? -15.280 -8.681 15.345 1.00 84.94 217 LEU A N 1
ATOM 1780 C CA . LEU A 1 217 ? -15.141 -7.945 16.610 1.00 84.94 217 LEU A CA 1
ATOM 1781 C C . LEU A 1 217 ? -16.211 -6.847 16.785 1.00 84.94 217 LEU A C 1
ATOM 1783 O O . LEU A 1 217 ? -16.853 -6.831 17.839 1.00 84.94 217 LEU A O 1
ATOM 1787 N N . PRO A 1 218 ? -16.481 -5.968 15.795 1.00 84.38 218 PRO A N 1
ATOM 1788 C CA . PRO A 1 218 ? -17.580 -5.005 15.886 1.00 84.38 218 PRO A CA 1
ATOM 1789 C C . PRO A 1 218 ? -18.965 -5.649 16.035 1.00 84.38 218 PRO A C 1
ATOM 1791 O O . PRO A 1 218 ? -19.810 -5.123 16.762 1.00 84.38 218 PRO A O 1
ATOM 1794 N N . LEU A 1 219 ? -19.210 -6.793 15.384 1.00 83.88 219 LEU A N 1
ATOM 1795 C CA . LEU A 1 219 ? -20.499 -7.490 15.451 1.00 83.88 219 LEU A CA 1
ATOM 1796 C C . LEU A 1 219 ? -20.765 -8.104 16.833 1.00 83.88 219 LEU A C 1
ATOM 1798 O O . LEU A 1 219 ? -21.891 -8.005 17.335 1.00 83.88 219 LEU A O 1
ATOM 1802 N N . ILE A 1 220 ? -19.735 -8.692 17.451 1.00 83.56 220 ILE A N 1
ATOM 1803 C CA . ILE A 1 220 ? -19.808 -9.318 18.780 1.00 83.56 220 ILE A CA 1
ATOM 1804 C C . ILE A 1 220 ? -19.910 -8.248 19.870 1.00 83.56 220 ILE A C 1
ATOM 1806 O O . ILE A 1 220 ? -20.839 -8.267 20.678 1.00 83.56 220 ILE A O 1
ATOM 1810 N N . ASN A 1 221 ? -18.990 -7.280 19.867 1.00 78.50 221 ASN A N 1
ATOM 1811 C CA . ASN A 1 221 ? -18.864 -6.302 20.950 1.00 78.50 221 ASN A CA 1
ATOM 1812 C C . ASN A 1 221 ? -19.877 -5.154 20.858 1.00 78.50 221 ASN A C 1
ATOM 1814 O O . ASN A 1 221 ? -19.998 -4.373 21.801 1.00 78.50 221 ASN A O 1
ATOM 1818 N N . ARG A 1 222 ? -20.605 -5.034 19.736 1.00 77.25 222 ARG A N 1
ATOM 1819 C CA . ARG A 1 222 ? -21.639 -4.016 19.446 1.00 77.25 222 ARG A CA 1
ATOM 1820 C C . ARG A 1 222 ? -21.154 -2.558 19.446 1.00 77.25 222 ARG A C 1
ATOM 1822 O O . ARG A 1 222 ? -21.920 -1.679 19.064 1.00 77.25 222 ARG A O 1
ATOM 1829 N N . LYS A 1 223 ? -19.908 -2.308 19.849 1.00 76.25 223 LYS A N 1
ATOM 1830 C CA . LYS A 1 223 ? -19.198 -1.028 19.830 1.00 76.25 223 LYS A CA 1
ATOM 1831 C C . LYS A 1 223 ? -17.739 -1.260 19.458 1.00 76.25 223 LYS A C 1
ATOM 1833 O O . LYS A 1 223 ? -17.183 -2.327 19.730 1.00 76.25 223 LYS A O 1
ATOM 1838 N N . ILE A 1 224 ? -17.108 -0.242 18.889 1.00 79.44 224 ILE A N 1
ATOM 1839 C CA . ILE A 1 224 ? -15.659 -0.217 18.696 1.00 79.44 224 ILE A CA 1
ATOM 1840 C C . ILE A 1 224 ? -15.062 0.540 19.881 1.00 79.44 224 ILE A C 1
ATOM 1842 O O . ILE A 1 224 ? -15.581 1.572 20.293 1.00 79.44 224 ILE A O 1
ATOM 1846 N N . SER A 1 225 ? -14.015 -0.017 20.492 1.00 80.62 225 SER A N 1
ATOM 1847 C CA . SER A 1 225 ? -13.370 0.622 21.642 1.00 80.62 225 SER A CA 1
ATOM 1848 C C . SER A 1 225 ? -12.699 1.930 21.223 1.00 80.62 225 SER A C 1
ATOM 1850 O O . SER A 1 225 ? -11.953 1.947 20.243 1.00 80.62 225 SER A O 1
ATOM 1852 N N . ILE A 1 226 ? -12.893 2.993 22.009 1.00 81.31 226 ILE A N 1
ATOM 1853 C CA . ILE A 1 226 ? -12.227 4.293 21.821 1.00 81.31 226 ILE A CA 1
ATOM 1854 C C . ILE A 1 226 ? -10.694 4.161 21.834 1.00 81.31 226 ILE A C 1
ATOM 1856 O O . ILE A 1 226 ? -9.993 4.960 21.222 1.00 81.31 226 ILE A O 1
ATOM 1860 N N . ASN A 1 227 ? -10.168 3.097 22.455 1.00 85.12 227 ASN A N 1
ATOM 1861 C CA . ASN A 1 227 ? -8.738 2.793 22.504 1.00 85.12 227 ASN A CA 1
ATOM 1862 C C . ASN A 1 227 ? -8.115 2.642 21.108 1.00 85.12 227 ASN A C 1
ATOM 1864 O O . ASN A 1 227 ? -6.912 2.819 20.965 1.00 85.12 227 ASN A O 1
ATOM 1868 N N . TRP A 1 228 ? -8.902 2.353 20.067 1.00 86.25 228 TRP A N 1
ATOM 1869 C CA . TRP A 1 228 ? -8.390 2.300 18.695 1.00 86.25 228 TRP A CA 1
ATOM 1870 C C . TRP A 1 228 ? -7.952 3.662 18.157 1.00 86.25 228 TRP A C 1
ATOM 1872 O O . TRP A 1 228 ? -7.102 3.713 17.271 1.00 86.25 228 TRP A O 1
ATOM 1882 N N . LEU A 1 229 ? -8.431 4.762 18.742 1.00 87.19 229 LEU A N 1
ATOM 1883 C CA . LEU A 1 229 ? -7.918 6.098 18.450 1.00 87.19 229 LEU A CA 1
ATOM 1884 C C . LEU A 1 229 ? -6.473 6.274 18.946 1.00 87.19 229 LEU A C 1
ATOM 1886 O O . LEU A 1 229 ? -5.727 7.083 18.412 1.00 87.19 229 LEU A O 1
ATOM 1890 N N . TYR A 1 230 ? -6.031 5.468 19.917 1.00 88.00 230 TYR A N 1
ATOM 1891 C CA . TYR A 1 230 ? -4.649 5.497 20.395 1.00 88.00 230 TYR A CA 1
ATOM 1892 C C . TYR A 1 230 ? -3.646 5.112 19.296 1.00 88.00 230 TYR A C 1
ATOM 1894 O O . TYR A 1 230 ? -2.503 5.554 19.334 1.00 88.00 230 TYR A O 1
ATOM 1902 N N . VAL A 1 231 ? -4.072 4.369 18.264 1.00 88.25 231 VAL A N 1
ATOM 1903 C CA . VAL A 1 231 ? -3.237 4.039 17.093 1.00 88.25 231 VAL A CA 1
ATOM 1904 C C . VAL A 1 231 ? -2.750 5.296 16.361 1.00 88.25 231 VAL A C 1
ATOM 1906 O O . VAL A 1 231 ? -1.650 5.290 15.812 1.00 88.25 231 VAL A O 1
ATOM 1909 N N . THR A 1 232 ? -3.520 6.389 16.385 1.00 88.69 232 THR A N 1
ATOM 1910 C CA . THR A 1 232 ? -3.127 7.674 15.782 1.00 88.69 232 THR A CA 1
ATOM 1911 C C . THR A 1 232 ? -2.365 8.584 16.751 1.00 88.69 232 THR A C 1
ATOM 1913 O O . THR A 1 232 ? -2.039 9.725 16.415 1.00 88.69 232 THR A O 1
ATOM 1916 N N . HIS A 1 233 ? -2.038 8.096 17.952 1.00 91.12 233 HIS A N 1
ATOM 1917 C CA . HIS A 1 233 ? -1.279 8.855 18.934 1.00 91.12 233 HIS A CA 1
ATOM 1918 C C . HIS A 1 233 ? 0.188 9.017 18.486 1.00 91.12 233 HIS A C 1
ATOM 1920 O O . HIS A 1 233 ? 0.826 8.022 18.120 1.00 91.12 233 HIS A O 1
ATOM 1926 N N . PRO A 1 234 ? 0.789 10.221 18.584 1.00 90.69 234 PRO A N 1
ATOM 1927 C CA . PRO A 1 234 ? 2.150 10.479 18.102 1.00 90.69 234 PRO A CA 1
ATOM 1928 C C . PRO A 1 234 ? 3.206 9.543 18.696 1.00 90.69 234 PRO A C 1
ATOM 1930 O O . PRO A 1 234 ? 4.132 9.137 18.002 1.00 90.69 234 PRO A O 1
ATOM 1933 N N . ALA A 1 235 ? 3.047 9.148 19.964 1.00 91.69 235 ALA A N 1
ATOM 1934 C CA . ALA A 1 235 ? 3.963 8.215 20.626 1.00 91.69 235 ALA A CA 1
ATOM 1935 C C . ALA A 1 235 ? 4.042 6.850 19.915 1.00 91.69 235 ALA A C 1
ATOM 1937 O O . ALA A 1 235 ? 5.133 6.300 19.767 1.00 91.69 235 ALA A O 1
ATOM 1938 N N . ILE A 1 236 ? 2.910 6.328 19.423 1.00 92.31 236 ILE A N 1
ATOM 1939 C CA . ILE A 1 236 ? 2.891 5.086 18.639 1.00 92.31 236 ILE A CA 1
ATOM 1940 C C . ILE A 1 236 ? 3.605 5.301 17.309 1.00 92.31 236 ILE A C 1
ATOM 1942 O O . ILE A 1 236 ? 4.412 4.469 16.902 1.00 92.31 236 ILE A O 1
ATOM 1946 N N . ILE A 1 237 ? 3.361 6.431 16.648 1.00 93.31 237 ILE A N 1
ATOM 1947 C CA . ILE A 1 237 ? 4.008 6.744 15.371 1.00 93.31 237 ILE A CA 1
ATOM 1948 C C . ILE A 1 237 ? 5.530 6.821 15.527 1.00 93.31 237 ILE A C 1
ATOM 1950 O O . ILE A 1 237 ? 6.248 6.267 14.700 1.00 93.31 237 ILE A O 1
ATOM 1954 N N . VAL A 1 238 ? 6.030 7.427 16.608 1.00 93.50 238 VAL A N 1
ATOM 1955 C CA . VAL A 1 238 ? 7.468 7.472 16.919 1.00 93.50 238 VAL A CA 1
ATOM 1956 C C . VAL A 1 238 ? 8.028 6.074 17.191 1.00 93.50 238 VAL A C 1
ATOM 1958 O O . VAL A 1 238 ? 9.092 5.733 16.675 1.00 93.50 238 VAL A O 1
ATOM 1961 N N . LEU A 1 239 ? 7.310 5.233 17.939 1.00 94.81 239 LEU A N 1
ATOM 1962 C CA . LEU A 1 239 ? 7.719 3.846 18.174 1.00 94.81 239 LEU A CA 1
ATOM 1963 C C . LEU A 1 239 ? 7.855 3.075 16.851 1.00 94.81 239 LEU A C 1
ATOM 1965 O O . LEU A 1 239 ? 8.888 2.459 16.587 1.00 94.81 239 LEU A O 1
ATOM 1969 N N . PHE A 1 240 ? 6.836 3.145 15.993 1.00 94.25 240 PHE A N 1
ATOM 1970 C CA . PHE A 1 240 ? 6.866 2.487 14.688 1.00 94.25 240 PHE A CA 1
ATOM 1971 C C . PHE A 1 240 ? 7.898 3.103 13.749 1.00 94.25 240 PHE A C 1
ATOM 1973 O O . PHE A 1 240 ? 8.490 2.366 12.970 1.00 94.25 240 PHE A O 1
ATOM 1980 N N . PHE A 1 241 ? 8.176 4.403 13.842 1.00 94.06 241 PHE A N 1
ATOM 1981 C CA . PHE A 1 241 ? 9.267 5.030 13.102 1.00 94.06 241 PHE A CA 1
ATOM 1982 C C . PHE A 1 241 ? 10.615 4.397 13.458 1.00 94.06 241 PHE A C 1
ATOM 1984 O O . PHE A 1 241 ? 11.360 4.025 12.554 1.00 94.06 241 PHE A O 1
ATOM 1991 N N . ILE A 1 242 ? 10.907 4.201 14.748 1.00 94.44 242 ILE A N 1
ATOM 1992 C CA . ILE A 1 242 ? 12.159 3.573 15.201 1.00 94.44 242 ILE A CA 1
ATOM 1993 C C . ILE A 1 242 ? 12.253 2.129 14.688 1.00 94.44 242 ILE A C 1
ATOM 1995 O O . ILE A 1 242 ? 13.260 1.745 14.091 1.00 94.44 242 ILE A O 1
ATOM 1999 N N . ILE A 1 243 ? 11.190 1.337 14.861 1.00 94.56 243 ILE A N 1
ATOM 2000 C CA . ILE A 1 243 ? 11.161 -0.071 14.429 1.00 94.56 243 ILE A CA 1
ATOM 2001 C C . ILE A 1 243 ? 11.225 -0.180 12.897 1.00 94.56 243 ILE A C 1
ATOM 2003 O O . ILE A 1 243 ? 11.950 -1.015 12.353 1.00 94.56 243 ILE A O 1
ATOM 2007 N N . GLY A 1 244 ? 10.494 0.675 12.185 1.00 92.94 244 GLY A N 1
ATOM 2008 C CA . GLY A 1 244 ? 10.459 0.735 10.727 1.00 92.94 244 GLY A CA 1
ATOM 2009 C C . GLY A 1 244 ? 11.798 1.172 10.136 1.00 92.94 244 GLY A C 1
ATOM 2010 O O . GLY A 1 244 ? 12.262 0.565 9.172 1.00 92.94 244 GLY A O 1
ATOM 2011 N N . ALA A 1 245 ? 12.467 2.154 10.746 1.00 92.25 245 ALA A N 1
ATOM 2012 C CA . ALA A 1 245 ? 13.815 2.571 10.367 1.00 92.25 245 ALA A CA 1
ATOM 2013 C C . ALA A 1 245 ? 14.840 1.453 10.609 1.00 92.25 245 ALA A C 1
ATOM 2015 O O . ALA A 1 245 ? 15.650 1.173 9.725 1.00 92.25 245 ALA A O 1
ATOM 2016 N N . GLY A 1 246 ? 14.763 0.761 11.752 1.00 92.00 246 GLY A N 1
ATOM 2017 C CA . GLY A 1 246 ? 15.590 -0.415 12.034 1.00 92.00 246 GLY A CA 1
ATOM 2018 C C . GLY A 1 246 ? 15.367 -1.544 11.023 1.00 92.00 246 GLY A C 1
ATOM 2019 O O . GLY A 1 246 ? 16.326 -2.110 10.498 1.00 92.00 246 GLY A O 1
ATOM 2020 N N . SER A 1 247 ? 14.108 -1.807 10.666 1.00 91.88 247 SER A N 1
ATOM 2021 C CA . SER A 1 247 ? 13.748 -2.802 9.647 1.00 91.88 247 SER A CA 1
ATOM 2022 C C . SER A 1 247 ? 14.279 -2.405 8.269 1.00 91.88 247 SER A C 1
ATOM 2024 O O . SER A 1 247 ? 14.852 -3.226 7.561 1.00 91.88 247 SER A O 1
ATOM 2026 N N . MET A 1 248 ? 14.173 -1.128 7.894 1.00 91.50 248 MET A N 1
ATOM 2027 C CA . MET A 1 248 ? 14.716 -0.622 6.633 1.00 91.50 248 MET A CA 1
ATOM 2028 C C . MET A 1 248 ? 16.249 -0.697 6.592 1.00 91.50 248 MET A C 1
ATOM 2030 O O . MET A 1 248 ? 16.817 -1.039 5.556 1.00 91.50 248 MET A O 1
ATOM 2034 N N . TYR A 1 249 ? 16.925 -0.429 7.712 1.00 90.69 249 TYR A N 1
ATOM 2035 C CA . TYR A 1 249 ? 18.372 -0.600 7.834 1.00 90.69 249 TYR A CA 1
ATOM 2036 C C . TYR A 1 249 ? 18.781 -2.067 7.647 1.00 90.69 249 TYR A C 1
ATOM 2038 O O . TYR A 1 249 ? 19.698 -2.353 6.875 1.00 90.69 249 TYR A O 1
ATOM 2046 N N . PHE A 1 250 ? 18.056 -3.001 8.273 1.00 89.44 250 PHE A N 1
ATOM 2047 C CA . PHE A 1 250 ? 18.255 -4.436 8.062 1.00 89.44 250 PHE A CA 1
ATOM 2048 C C . PHE A 1 250 ? 18.084 -4.816 6.584 1.00 89.44 250 PHE A C 1
ATOM 2050 O O . PHE A 1 250 ? 18.967 -5.447 6.003 1.00 89.44 250 PHE A O 1
ATOM 2057 N N . LEU A 1 251 ? 17.000 -4.364 5.944 1.00 87.56 251 LEU A N 1
ATOM 2058 C CA . LEU A 1 251 ? 16.742 -4.618 4.523 1.00 87.56 251 LEU A CA 1
ATOM 2059 C C . LEU A 1 251 ? 17.833 -4.039 3.614 1.00 87.56 251 LEU A C 1
ATOM 2061 O O . LEU A 1 251 ? 18.162 -4.649 2.597 1.00 87.56 251 LEU A O 1
ATOM 2065 N N . TRP A 1 252 ? 18.409 -2.890 3.974 1.00 85.19 252 TRP A N 1
ATOM 2066 C CA . TRP A 1 252 ? 19.495 -2.257 3.224 1.00 85.19 252 TRP A CA 1
ATOM 2067 C C . TRP A 1 252 ? 20.790 -3.083 3.259 1.00 85.19 252 TRP A C 1
ATOM 2069 O O . TRP A 1 252 ? 21.504 -3.175 2.261 1.00 85.19 252 TRP A O 1
ATOM 2079 N N . TRP A 1 253 ? 21.098 -3.692 4.406 1.00 84.06 253 TRP A N 1
ATOM 2080 C CA . TRP A 1 253 ? 22.341 -4.441 4.632 1.00 84.06 253 TRP A CA 1
ATOM 2081 C C . TRP A 1 253 ? 22.231 -5.947 4.372 1.00 84.06 253 TRP A C 1
ATOM 2083 O O . TRP A 1 253 ? 23.239 -6.658 4.426 1.00 84.06 253 TRP A O 1
ATOM 2093 N N . TYR A 1 254 ? 21.038 -6.448 4.059 1.00 83.56 254 TYR A N 1
ATOM 2094 C CA . TYR A 1 254 ? 20.815 -7.866 3.808 1.00 83.56 254 TYR A CA 1
ATOM 2095 C C . TYR A 1 254 ? 21.541 -8.336 2.530 1.00 83.56 254 TYR A C 1
ATOM 2097 O O . TYR A 1 254 ? 21.292 -7.858 1.423 1.00 83.56 254 TYR A O 1
ATOM 2105 N N . LYS A 1 255 ? 22.480 -9.284 2.671 1.00 74.88 255 LYS A N 1
ATOM 2106 C CA . LYS A 1 255 ? 23.380 -9.718 1.579 1.00 74.88 255 LYS A CA 1
ATOM 2107 C C . LYS A 1 255 ? 22.802 -10.832 0.700 1.00 74.88 255 LYS A C 1
ATOM 2109 O O . LYS A 1 255 ? 23.220 -10.982 -0.450 1.00 74.88 255 LYS A O 1
ATOM 2114 N N . TYR A 1 256 ? 21.834 -11.597 1.203 1.00 78.00 256 TYR A N 1
ATOM 2115 C CA . TYR A 1 256 ? 21.406 -12.862 0.596 1.00 78.00 256 TYR A CA 1
ATOM 2116 C C . TYR A 1 256 ? 20.212 -12.750 -0.363 1.00 78.00 256 TYR A C 1
ATOM 2118 O O . TYR A 1 256 ? 19.680 -13.768 -0.797 1.00 78.00 256 TYR A O 1
ATOM 2126 N N . TYR A 1 257 ? 19.850 -11.543 -0.821 1.00 75.56 257 TYR A N 1
ATOM 2127 C CA . TYR A 1 257 ? 18.784 -11.356 -1.823 1.00 75.56 257 TYR A CA 1
ATOM 2128 C C . TYR A 1 257 ? 18.968 -12.204 -3.093 1.00 75.56 257 TYR A C 1
ATOM 2130 O O . TYR A 1 257 ? 17.992 -12.595 -3.725 1.00 75.56 257 TYR A O 1
ATOM 2138 N N . ARG A 1 258 ? 20.216 -12.502 -3.487 1.00 70.62 258 ARG A N 1
ATOM 2139 C CA . ARG A 1 258 ? 20.508 -13.380 -4.636 1.00 70.62 258 ARG A CA 1
ATOM 2140 C C . ARG A 1 258 ? 20.056 -14.824 -4.413 1.00 70.62 258 ARG A C 1
ATOM 2142 O O . ARG A 1 258 ? 19.615 -15.449 -5.372 1.00 70.62 258 ARG A O 1
ATOM 2149 N N . VAL A 1 259 ? 20.202 -15.339 -3.193 1.00 72.94 259 VAL A N 1
ATOM 2150 C CA . VAL A 1 259 ? 19.845 -16.722 -2.843 1.00 72.94 259 VAL A CA 1
ATOM 2151 C C . VAL A 1 259 ? 18.331 -16.861 -2.844 1.00 72.94 259 VAL A C 1
ATOM 2153 O O . VAL A 1 259 ? 17.816 -17.692 -3.583 1.00 72.94 259 VAL A O 1
ATOM 2156 N N . ILE A 1 260 ? 17.640 -15.943 -2.158 1.00 72.62 260 ILE A N 1
ATOM 2157 C CA . ILE A 1 260 ? 16.172 -15.867 -2.135 1.00 72.62 260 ILE A CA 1
ATOM 2158 C C . ILE A 1 260 ? 15.610 -15.878 -3.555 1.00 72.62 260 ILE A C 1
ATOM 2160 O O . ILE A 1 260 ? 14.719 -16.654 -3.866 1.00 72.62 260 ILE A O 1
ATOM 2164 N N . ILE A 1 261 ? 16.159 -15.049 -4.446 1.00 71.44 261 ILE A N 1
ATOM 2165 C CA . ILE A 1 261 ? 15.661 -14.956 -5.820 1.00 71.44 261 ILE A CA 1
ATOM 2166 C C . ILE A 1 261 ? 15.933 -16.230 -6.609 1.00 71.44 261 ILE A C 1
ATOM 2168 O O . ILE A 1 261 ? 15.066 -16.676 -7.350 1.00 71.44 261 ILE A O 1
ATOM 2172 N N . ARG A 1 262 ? 17.117 -16.831 -6.463 1.00 70.19 262 ARG A N 1
ATOM 2173 C CA . ARG A 1 262 ? 17.430 -18.089 -7.146 1.00 70.19 262 ARG A CA 1
ATOM 2174 C C . ARG A 1 262 ? 16.463 -19.192 -6.710 1.00 70.19 262 ARG A C 1
ATOM 2176 O O . ARG A 1 262 ? 15.920 -19.879 -7.566 1.00 70.19 262 ARG A O 1
ATOM 2183 N N . GLU A 1 263 ? 16.222 -19.332 -5.413 1.00 69.81 263 GLU A N 1
ATOM 2184 C CA . GLU A 1 263 ? 15.322 -20.354 -4.870 1.00 69.81 263 GLU A CA 1
ATOM 2185 C C . GLU A 1 263 ? 13.856 -20.092 -5.221 1.00 69.81 263 GLU A C 1
ATOM 2187 O O . GLU A 1 263 ? 13.164 -21.010 -5.652 1.00 69.81 263 GLU A O 1
ATOM 2192 N N . ALA A 1 264 ? 13.413 -18.836 -5.143 1.00 64.38 264 ALA A N 1
ATOM 2193 C CA . ALA A 1 264 ? 12.093 -18.407 -5.597 1.00 64.38 264 ALA A CA 1
ATOM 2194 C C . ALA A 1 264 ? 11.839 -18.744 -7.077 1.00 64.38 264 ALA A C 1
ATOM 2196 O O . ALA A 1 264 ? 10.733 -19.130 -7.447 1.00 64.38 264 ALA A O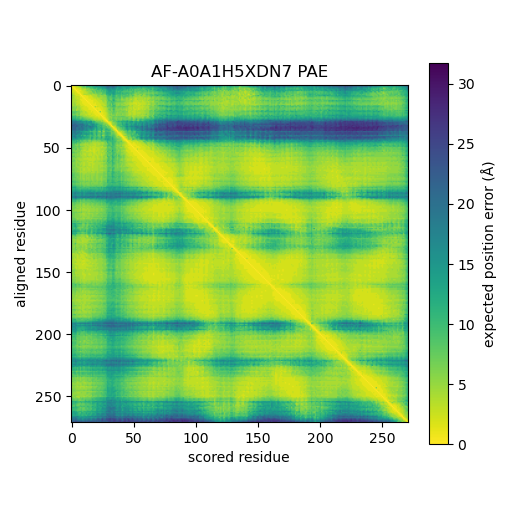 1
ATOM 2197 N N . ILE A 1 265 ? 12.865 -18.616 -7.928 1.00 65.12 265 ILE A N 1
ATOM 2198 C CA . ILE A 1 265 ? 12.783 -18.956 -9.355 1.00 65.12 265 ILE A CA 1
ATOM 2199 C C . ILE A 1 265 ? 12.705 -20.471 -9.562 1.00 65.12 265 ILE A C 1
ATOM 2201 O O . ILE A 1 265 ? 11.910 -20.918 -10.385 1.00 65.12 265 ILE A O 1
ATOM 2205 N N . HIS A 1 266 ? 13.511 -21.259 -8.844 1.00 64.31 266 HIS A N 1
ATOM 2206 C CA . HIS A 1 266 ? 13.492 -22.719 -8.981 1.00 64.31 266 HIS A CA 1
ATOM 2207 C C . HIS A 1 266 ? 12.131 -23.307 -8.604 1.00 64.31 266 HIS A C 1
ATOM 2209 O O . HIS A 1 266 ? 11.580 -24.076 -9.381 1.00 64.31 266 HIS A O 1
ATOM 2215 N N . LEU A 1 267 ? 11.548 -22.851 -7.493 1.00 61.28 267 LEU A N 1
ATOM 2216 C CA . LEU A 1 267 ? 10.239 -23.318 -7.026 1.00 61.28 267 LEU A CA 1
ATOM 2217 C C . LEU A 1 267 ? 9.092 -22.988 -7.995 1.00 61.28 267 LEU A C 1
ATOM 2219 O O . LEU A 1 267 ? 8.095 -23.691 -8.016 1.00 61.28 267 LEU A O 1
ATOM 2223 N N . LYS A 1 268 ? 9.217 -21.938 -8.818 1.00 60.06 268 LYS A N 1
ATOM 2224 C CA . LYS A 1 268 ? 8.189 -21.579 -9.808 1.00 60.06 268 LYS A CA 1
ATOM 2225 C C . LYS A 1 268 ? 8.251 -22.423 -11.088 1.00 60.06 268 LYS A C 1
ATOM 2227 O O . LYS A 1 268 ? 7.259 -22.509 -11.794 1.00 60.06 268 LYS A O 1
ATOM 2232 N N . HIS A 1 269 ? 9.408 -22.990 -11.429 1.00 54.72 269 HIS A N 1
ATOM 2233 C CA . HIS A 1 269 ? 9.552 -23.823 -12.630 1.00 54.72 269 HIS A CA 1
ATOM 2234 C C . HIS A 1 269 ? 9.117 -25.281 -12.418 1.00 54.72 269 HIS A C 1
ATOM 2236 O O . HIS A 1 269 ? 9.030 -26.019 -13.396 1.00 54.72 269 HIS A O 1
ATOM 2242 N N . GLU A 1 270 ? 8.877 -25.686 -11.170 1.00 44.84 270 GLU A N 1
ATOM 2243 C CA . GLU A 1 270 ? 8.389 -27.022 -10.807 1.00 44.84 270 GLU A CA 1
ATOM 2244 C C . GLU A 1 270 ? 6.847 -27.098 -10.716 1.00 44.84 270 GLU A C 1
ATOM 2246 O O . GLU A 1 270 ? 6.312 -28.200 -10.614 1.00 44.84 270 GLU A O 1
ATOM 2251 N N . GLU A 1 271 ? 6.143 -25.956 -10.808 1.00 40.59 271 GLU A N 1
ATOM 2252 C CA . GLU A 1 271 ? 4.675 -25.845 -10.968 1.00 40.59 271 GLU A CA 1
ATOM 2253 C C . GLU A 1 271 ? 4.272 -25.703 -12.446 1.00 40.59 271 GLU A C 1
ATOM 2255 O O . GLU A 1 271 ? 3.261 -26.329 -12.840 1.00 40.59 271 GLU A O 1
#

Mean predicted aligned error: 7.79 Å

Organism: NCBI:txid28051

Solvent-accessible surface area (backbone atoms only — not comparable to full-atom values): 14320 Å² total; per-residue (Å²): 111,74,65,60,55,54,26,42,36,70,57,54,49,50,38,53,53,37,23,52,51,48,51,55,55,51,46,67,37,82,84,43,46,81,80,51,54,79,66,56,47,68,76,33,64,70,60,44,49,52,48,22,52,52,40,49,49,54,51,52,50,50,58,46,49,54,51,51,52,49,45,42,65,69,44,50,46,50,49,54,57,48,23,73,80,28,60,65,41,49,75,43,52,52,61,49,51,52,46,40,44,43,38,52,56,39,52,31,34,13,64,51,61,23,73,78,83,63,65,50,74,63,58,49,45,41,38,71,73,65,64,42,57,55,61,40,49,52,53,28,52,52,53,50,47,38,54,51,49,32,56,50,50,35,54,49,34,49,76,71,69,35,54,71,67,54,29,51,40,49,28,53,44,39,46,24,39,41,36,40,20,42,46,51,52,51,57,44,48,78,75,36,60,68,54,63,79,38,36,68,58,52,32,48,50,49,46,49,53,35,50,49,52,54,54,47,48,44,67,72,63,46,42,74,67,73,70,58,60,53,69,52,32,67,70,50,45,52,53,40,43,54,52,14,51,51,27,43,52,50,64,72,68,56,82,58,50,60,56,55,50,52,52,58,52,54,63,60,74,78,110